Protein AF-A0A0T5NMS7-F1 (afdb_monomer)

InterPro domains:
  IPR002477 Peptidoglycan binding-like [PF01471] (128-181)
  IPR023346 Lysozyme-like domain superfamily [SSF53955] (1-113)
  IPR031304 Transglycosylase SLT domain 2 [PF13406] (1-64)
  IPR031304 Transglycosylase SLT domain 2 [PF13406] (72-106)
  IPR036365 PGBD-like superfamily [SSF47090] (115-182)
  IPR036366 PGBD superfamily [G3DSA:1.10.101.10] (122-182)
  IPR043426 Membrane-bound lytic murein transglycosylase B-like [PTHR30163] (1-170)

Secondary structure (DSSP, 8-state):
--B-TTS-BTTTTB-HHHHHHH----SSSS---SSSSS-HHHHHHHHHHHHHTT--TT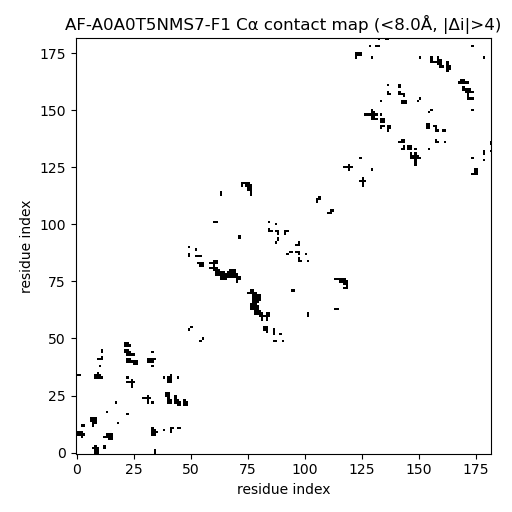--SEEE-TT-SB-SSTTS--EEE-HHHHHHHHHS--HHHHHHHHHHHHHHTTPPPPSSPPPP-TTS--HHHHHHHHHHHHTTT---S--SS---HHHHHHHHHHHHHTT--------HHHHHH-

Organism: NCBI:txid1641875

Structure (mmCIF, N/CA/C/O backbone):
data_AF-A0A0T5NMS7-F1
#
_entry.id   AF-A0A0T5NMS7-F1
#
loop_
_atom_site.group_PDB
_atom_site.id
_atom_site.type_symbol
_atom_site.label_atom_id
_atom_site.label_alt_id
_atom_site.label_comp_id
_atom_site.label_asym_id
_atom_site.label_entity_id
_atom_site.label_seq_id
_atom_site.pdbx_PDB_ins_code
_atom_site.Cartn_x
_atom_site.Cartn_y
_atom_site.Cartn_z
_atom_site.occupancy
_atom_site.B_iso_or_equiv
_atom_site.auth_seq_id
_atom_site.auth_comp_id
_atom_site.auth_asym_id
_atom_site.auth_atom_id
_atom_site.pdbx_PDB_model_num
ATOM 1 N N . MET A 1 1 ? -7.765 8.025 -21.307 1.00 80.31 1 MET A N 1
ATOM 2 C CA . MET A 1 1 ? -6.700 8.052 -20.282 1.00 80.31 1 MET A CA 1
ATOM 3 C C . MET A 1 1 ? -7.344 8.227 -18.922 1.00 80.31 1 MET A C 1
ATOM 5 O O . MET A 1 1 ? -8.146 9.138 -18.762 1.00 80.31 1 MET A O 1
ATOM 9 N N . THR A 1 2 ? -7.020 7.347 -17.981 1.00 95.00 2 THR A N 1
ATOM 10 C CA . THR A 1 2 ? -7.495 7.382 -16.589 1.00 95.00 2 THR A CA 1
ATOM 11 C C . THR A 1 2 ? -6.305 7.494 -15.637 1.00 95.00 2 THR A C 1
ATOM 13 O O . THR A 1 2 ? -5.165 7.170 -15.991 1.00 95.00 2 THR A O 1
ATOM 16 N N . GLY A 1 3 ? -6.556 7.983 -14.428 1.00 96.19 3 GLY A N 1
ATOM 17 C CA . GLY A 1 3 ? -5.535 8.143 -13.404 1.00 96.19 3 GLY A CA 1
ATOM 18 C C . GLY A 1 3 ? -6.134 8.524 -12.058 1.00 96.19 3 GLY A C 1
ATOM 19 O O . GLY A 1 3 ? -7.336 8.770 -11.948 1.00 96.19 3 GLY A O 1
ATOM 20 N N . SER A 1 4 ? -5.287 8.563 -11.035 1.00 96.81 4 SER A N 1
ATOM 21 C CA . SER A 1 4 ? -5.661 9.093 -9.730 1.00 96.81 4 SER A CA 1
ATOM 22 C C . SER A 1 4 ? -5.921 10.598 -9.803 1.00 96.81 4 SER A C 1
ATOM 24 O O . SER A 1 4 ? -5.500 11.284 -10.738 1.00 96.81 4 SER A O 1
ATOM 26 N N . TRP A 1 5 ? -6.564 11.134 -8.764 1.00 96.31 5 TRP A N 1
ATOM 27 C CA . TRP A 1 5 ? -6.833 12.569 -8.625 1.00 96.31 5 TRP A CA 1
ATOM 28 C C . TRP A 1 5 ? -5.564 13.440 -8.714 1.00 96.31 5 TRP A C 1
ATOM 30 O O . TRP A 1 5 ? -5.641 14.594 -9.121 1.00 96.31 5 TRP A O 1
ATOM 40 N N . ALA A 1 6 ? -4.401 12.883 -8.357 1.00 96.31 6 ALA A N 1
ATOM 41 C CA . ALA A 1 6 ? -3.108 13.563 -8.372 1.00 96.31 6 ALA A CA 1
ATOM 42 C C . ALA A 1 6 ? -2.350 13.406 -9.708 1.00 96.31 6 ALA A C 1
ATOM 44 O O . ALA A 1 6 ? -1.186 13.792 -9.807 1.00 96.31 6 ALA A O 1
ATOM 45 N N . GLY A 1 7 ? -2.980 12.820 -10.733 1.00 96.56 7 GLY A N 1
ATOM 46 C CA . GLY A 1 7 ? -2.395 12.675 -12.068 1.00 96.56 7 GLY A CA 1
ATOM 47 C C . GLY A 1 7 ? -1.451 11.481 -12.232 1.00 96.56 7 GLY A C 1
ATOM 48 O O . GLY A 1 7 ? -0.686 11.444 -13.193 1.00 96.56 7 GLY A O 1
ATOM 49 N N . ALA A 1 8 ? -1.489 10.504 -11.323 1.00 97.81 8 ALA A N 1
ATOM 50 C CA . ALA A 1 8 ? -0.796 9.229 -11.501 1.00 97.81 8 ALA A CA 1
ATOM 51 C C . ALA A 1 8 ? -1.611 8.321 -12.438 1.00 97.81 8 ALA A C 1
ATOM 53 O O . ALA A 1 8 ? -2.804 8.122 -12.226 1.00 97.81 8 ALA A O 1
ATOM 54 N N . MET A 1 9 ? -0.998 7.804 -13.500 1.00 98.50 9 MET A N 1
ATOM 55 C CA . MET A 1 9 ? -1.717 7.294 -14.672 1.00 98.50 9 MET A CA 1
ATOM 56 C C . MET A 1 9 ? -1.639 5.773 -14.817 1.00 98.50 9 MET A C 1
ATOM 58 O O . MET A 1 9 ? -0.584 5.186 -14.579 1.00 98.50 9 MET A O 1
ATOM 62 N N . GLY A 1 10 ? -2.731 5.160 -15.285 1.00 98.00 10 GLY A N 1
ATOM 63 C CA . GLY A 1 10 ? -2.763 3.755 -15.707 1.00 98.00 10 GLY A CA 1
ATOM 64 C C . GLY A 1 10 ? -2.376 2.751 -14.616 1.00 98.00 10 GLY A C 1
ATOM 65 O O . GLY A 1 10 ? -2.414 3.057 -13.422 1.00 98.00 10 GLY A O 1
ATOM 66 N N . HIS A 1 11 ? -1.976 1.551 -15.032 1.00 98.12 11 HIS A N 1
ATOM 67 C CA . HIS A 1 11 ? -1.561 0.460 -14.143 1.00 98.12 11 HIS A CA 1
ATOM 68 C C . HIS A 1 11 ? -0.317 0.799 -13.322 1.00 98.12 11 HIS A C 1
ATOM 70 O O . HIS A 1 11 ? -0.205 0.400 -12.166 1.00 98.12 11 HIS A O 1
ATOM 76 N N . THR A 1 12 ? 0.625 1.547 -13.903 1.00 98.25 12 THR A N 1
ATOM 77 C CA . THR A 1 12 ? 1.891 1.889 -13.236 1.00 98.25 12 THR A CA 1
ATOM 78 C C . THR A 1 12 ? 1.752 3.036 -12.244 1.00 98.25 12 THR A C 1
ATOM 80 O O . THR A 1 12 ? 2.631 3.225 -11.409 1.00 98.25 12 THR A O 1
ATOM 83 N N . GLN A 1 13 ? 0.680 3.829 -12.330 1.00 98.44 13 GLN A N 1
ATOM 84 C CA . GLN A 1 13 ? 0.540 5.067 -11.561 1.00 98.44 13 GLN A CA 1
ATOM 85 C C . GLN A 1 13 ? 1.738 6.016 -11.762 1.00 98.44 13 GLN A C 1
ATOM 87 O O . GLN A 1 13 ? 2.127 6.772 -10.871 1.00 98.44 13 GLN A O 1
ATOM 92 N N . PHE A 1 14 ? 2.335 6.017 -12.957 1.00 98.62 14 PHE A N 1
ATOM 93 C CA . PHE A 1 14 ? 3.342 7.012 -13.307 1.00 98.62 14 PHE A CA 1
ATOM 94 C C . PHE A 1 14 ? 2.717 8.396 -13.417 1.00 98.62 14 PHE A C 1
ATOM 96 O O . PHE A 1 14 ? 1.681 8.577 -14.053 1.00 98.62 14 PHE A O 1
ATOM 103 N N . ILE A 1 15 ? 3.399 9.397 -12.868 1.00 98.38 15 ILE A N 1
ATOM 104 C CA . ILE A 1 15 ? 3.143 10.789 -13.242 1.00 98.38 15 ILE A CA 1
ATOM 105 C C . ILE A 1 15 ? 3.645 11.045 -14.677 1.00 98.38 15 ILE A C 1
ATOM 107 O O . ILE A 1 15 ? 4.528 10.316 -15.151 1.00 98.38 15 ILE A O 1
ATOM 111 N N . PRO A 1 16 ? 3.162 12.089 -15.379 1.00 98.25 16 PRO A N 1
ATOM 112 C CA . PRO A 1 16 ? 3.509 12.329 -16.782 1.00 98.25 16 PRO A CA 1
ATOM 113 C C . PRO A 1 16 ? 5.014 12.380 -17.069 1.00 98.25 16 PRO A C 1
ATOM 115 O O . PRO A 1 16 ? 5.482 11.812 -18.052 1.00 98.25 16 PRO A O 1
ATOM 118 N N . THR A 1 17 ? 5.807 12.989 -16.186 1.00 98.12 17 THR A N 1
ATOM 119 C CA . THR A 1 17 ? 7.266 13.057 -16.356 1.00 98.12 17 THR A CA 1
ATOM 120 C C . THR A 1 17 ? 7.937 11.689 -16.224 1.00 98.12 17 THR A C 1
ATOM 122 O O . THR A 1 17 ? 8.852 11.386 -16.986 1.00 98.12 17 THR A O 1
ATOM 125 N N . SER A 1 18 ? 7.459 10.827 -15.320 1.00 98.19 18 SER A N 1
ATOM 126 C CA . SER A 1 18 ? 7.927 9.439 -15.226 1.00 98.19 18 SER A CA 1
ATOM 127 C C . SER A 1 18 ? 7.523 8.624 -16.453 1.00 98.19 18 SER A C 1
ATOM 129 O O . SER A 1 18 ? 8.344 7.876 -16.972 1.00 98.19 18 SER A O 1
ATOM 131 N N . TYR A 1 19 ? 6.310 8.811 -16.977 1.00 98.50 19 TYR A N 1
ATOM 132 C CA . TYR A 1 19 ? 5.894 8.175 -18.229 1.00 98.50 19 TYR A CA 1
ATOM 133 C C . TYR A 1 19 ? 6.836 8.537 -19.384 1.00 98.50 19 TYR A C 1
ATOM 135 O O . TYR A 1 19 ? 7.374 7.653 -20.047 1.00 98.50 19 TYR A O 1
ATOM 143 N N . LEU A 1 20 ? 7.116 9.829 -19.579 1.00 98.25 20 LEU A N 1
ATOM 144 C CA . LEU A 1 20 ? 8.002 10.285 -20.653 1.00 98.25 20 LEU A CA 1
ATOM 145 C C . LEU A 1 20 ? 9.404 9.666 -20.560 1.00 98.25 20 LEU A C 1
ATOM 147 O O . LEU A 1 20 ? 9.973 9.302 -21.589 1.00 98.25 20 LEU A O 1
ATOM 151 N N . GLN A 1 21 ? 9.930 9.516 -19.342 1.00 98.06 21 GLN A N 1
ATOM 152 C CA . GLN A 1 21 ? 11.276 8.995 -19.094 1.00 98.06 21 GLN A CA 1
ATOM 153 C C . GLN A 1 21 ? 11.371 7.466 -19.114 1.00 98.06 21 GLN A C 1
ATOM 155 O O . GLN A 1 21 ? 12.413 6.933 -19.501 1.00 98.06 21 GLN A O 1
ATOM 160 N N . PHE A 1 22 ? 10.335 6.754 -18.665 1.00 98.50 22 PHE A N 1
ATOM 161 C CA . PHE A 1 22 ? 10.437 5.331 -18.325 1.00 98.50 22 PHE A CA 1
ATOM 162 C C . PHE A 1 22 ? 9.453 4.424 -19.056 1.00 98.50 22 PHE A C 1
ATOM 164 O O . PHE A 1 22 ? 9.685 3.218 -19.051 1.00 98.50 22 PHE A O 1
ATOM 171 N N . ALA A 1 23 ? 8.390 4.953 -19.671 1.00 98.50 23 ALA A N 1
ATOM 172 C CA . ALA A 1 23 ? 7.430 4.109 -20.371 1.00 98.50 23 ALA A CA 1
ATOM 173 C C . ALA A 1 23 ? 8.088 3.399 -21.565 1.00 98.50 23 ALA A C 1
ATOM 175 O O . ALA A 1 23 ? 8.896 4.000 -22.287 1.00 98.50 23 ALA A O 1
ATOM 176 N N . VAL A 1 24 ? 7.729 2.133 -21.756 1.00 98.69 24 VAL A N 1
ATOM 177 C CA . VAL A 1 24 ? 8.266 1.213 -22.764 1.00 98.69 24 VAL A CA 1
ATOM 178 C C . VAL A 1 24 ? 7.126 0.738 -23.657 1.00 98.69 24 VAL A C 1
ATOM 180 O O . VAL A 1 24 ? 6.066 0.397 -23.145 1.00 98.69 24 VAL A O 1
ATOM 183 N N . ASP A 1 25 ? 7.377 0.728 -24.965 1.00 98.44 25 ASP A N 1
ATOM 184 C CA . ASP A 1 25 ? 6.573 0.007 -25.955 1.00 98.44 25 ASP A CA 1
ATOM 185 C C . ASP A 1 25 ? 7.184 -1.388 -26.030 1.00 98.44 25 ASP A C 1
ATOM 187 O O . ASP A 1 25 ? 8.287 -1.566 -26.558 1.00 98.44 25 ASP A O 1
ATOM 191 N N . TYR A 1 26 ? 6.558 -2.339 -25.349 1.00 98.38 26 TYR A N 1
ATOM 192 C CA . TYR A 1 26 ? 7.047 -3.707 -25.276 1.00 98.38 26 TYR A CA 1
ATOM 193 C C . TYR A 1 26 ? 6.483 -4.561 -26.407 1.00 98.38 26 TYR A C 1
ATOM 195 O O . TYR A 1 26 ? 7.159 -5.478 -26.875 1.00 98.38 26 TYR A O 1
ATOM 203 N N . THR A 1 27 ? 5.259 -4.263 -26.841 1.00 97.00 27 THR A N 1
ATOM 204 C CA . THR A 1 27 ? 4.564 -5.026 -27.886 1.00 97.00 27 THR A CA 1
ATOM 205 C C . THR A 1 27 ? 5.046 -4.682 -29.299 1.00 97.00 27 THR A C 1
ATOM 207 O O . THR A 1 27 ? 4.917 -5.506 -30.205 1.00 97.00 27 THR A O 1
ATOM 210 N N . GLY A 1 28 ? 5.664 -3.514 -29.485 1.00 97.50 28 GLY A N 1
ATOM 211 C CA . GLY A 1 28 ? 6.175 -3.020 -30.761 1.00 97.50 28 GLY A CA 1
ATOM 212 C C . GLY A 1 28 ? 5.097 -2.413 -31.661 1.00 97.50 28 GLY A C 1
ATOM 213 O O . GLY A 1 28 ? 5.315 -2.301 -32.869 1.00 97.50 28 GLY A O 1
ATOM 214 N N . ASP A 1 29 ? 3.938 -2.047 -31.109 1.00 97.38 29 ASP A N 1
ATOM 215 C CA . ASP A 1 29 ? 2.806 -1.491 -31.860 1.00 97.38 29 ASP A CA 1
ATOM 216 C C . ASP A 1 29 ? 2.898 0.038 -32.065 1.00 97.38 29 ASP A C 1
ATOM 218 O O . ASP A 1 29 ? 2.036 0.648 -32.706 1.00 97.38 29 ASP A O 1
ATOM 222 N N . GLY A 1 30 ? 3.962 0.665 -31.551 1.00 98.00 30 GLY A N 1
ATOM 223 C CA . GLY A 1 30 ? 4.204 2.101 -31.606 1.00 98.00 30 GLY A CA 1
ATOM 224 C C . GLY A 1 30 ? 3.590 2.878 -30.439 1.00 98.00 30 GLY A C 1
ATOM 225 O O . GLY A 1 30 ? 3.651 4.115 -30.436 1.00 98.00 30 GLY A O 1
ATOM 226 N N . ARG A 1 31 ? 2.992 2.203 -29.450 1.00 97.50 31 ARG A N 1
ATOM 227 C CA . ARG A 1 31 ? 2.383 2.815 -28.264 1.00 97.50 31 ARG A CA 1
ATOM 228 C C . ARG A 1 31 ? 3.090 2.346 -27.001 1.00 97.50 31 ARG A C 1
ATOM 230 O O . ARG A 1 31 ? 3.701 1.300 -26.946 1.00 97.50 31 ARG A O 1
ATOM 237 N N . ARG A 1 32 ? 3.048 3.189 -25.970 1.00 98.31 32 ARG A N 1
ATOM 238 C CA . ARG A 1 32 ? 3.543 2.856 -24.626 1.00 98.31 32 ARG A CA 1
ATOM 239 C C . ARG A 1 32 ? 2.343 2.789 -23.695 1.00 98.31 32 ARG A C 1
ATOM 241 O O . ARG A 1 32 ? 2.184 3.639 -22.820 1.00 98.31 32 ARG A O 1
ATOM 248 N N . ASP A 1 33 ? 1.414 1.891 -23.990 1.00 98.25 33 ASP A N 1
ATOM 249 C CA . ASP A 1 33 ? 0.083 1.891 -23.394 1.00 98.25 33 ASP A CA 1
ATOM 250 C C . ASP A 1 33 ? 0.093 1.280 -21.987 1.00 98.25 33 ASP A C 1
ATOM 252 O O . ASP A 1 33 ? -0.107 0.089 -21.772 1.00 98.25 33 ASP A O 1
ATOM 256 N N . ILE A 1 34 ? 0.283 2.136 -20.983 1.00 98.31 34 ILE A N 1
ATOM 257 C CA . ILE A 1 34 ? 0.231 1.734 -19.572 1.00 98.31 34 ILE A CA 1
ATOM 258 C C . ILE A 1 34 ? -1.200 1.644 -19.005 1.00 98.31 34 ILE A C 1
ATOM 260 O O . ILE A 1 34 ? -1.349 1.540 -17.785 1.00 98.31 34 ILE A O 1
ATOM 264 N N . TRP A 1 35 ? -2.248 1.728 -19.832 1.00 98.50 35 TRP A N 1
ATOM 265 C CA . TRP A 1 35 ? -3.655 1.700 -19.405 1.00 98.50 35 TRP A CA 1
ATOM 266 C C . TRP A 1 35 ? -4.402 0.435 -19.819 1.00 98.50 35 TRP A C 1
ATOM 268 O O . TRP A 1 35 ? -5.371 0.086 -19.149 1.00 98.50 35 TRP A O 1
ATOM 278 N N . SER A 1 36 ? -4.008 -0.191 -20.926 1.00 96.38 36 SER A N 1
ATOM 279 C CA . SER A 1 36 ? -4.788 -1.258 -21.557 1.00 96.38 36 SER A CA 1
ATOM 280 C C . SER A 1 36 ? -4.958 -2.505 -20.679 1.00 96.38 36 SER A C 1
ATOM 282 O O . SER A 1 36 ? -4.212 -2.719 -19.723 1.00 96.38 36 SER A O 1
ATOM 284 N N . GLU A 1 37 ? -5.937 -3.349 -21.016 1.00 95.75 37 GLU A N 1
ATOM 285 C CA . GLU A 1 37 ? -6.118 -4.657 -20.368 1.00 95.75 37 GLU A CA 1
ATOM 286 C C . GLU A 1 37 ? -4.923 -5.592 -20.594 1.00 95.75 37 GLU A C 1
ATOM 288 O O . GLU A 1 37 ? -4.639 -6.420 -19.733 1.00 95.75 37 GLU A O 1
ATOM 293 N N . ASP A 1 38 ? -4.203 -5.452 -21.715 1.00 96.75 38 ASP A N 1
ATOM 294 C CA . ASP A 1 38 ? -2.901 -6.093 -21.889 1.00 96.75 38 ASP A CA 1
ATOM 295 C C . ASP A 1 38 ? -1.853 -5.318 -21.066 1.00 96.75 38 ASP A C 1
ATOM 297 O O . ASP A 1 38 ? -1.516 -4.174 -21.394 1.00 96.75 38 ASP A O 1
ATOM 301 N N . PRO A 1 39 ? -1.311 -5.907 -19.984 1.00 97.62 39 PRO A N 1
ATOM 302 C CA . PRO A 1 39 ? -0.428 -5.197 -19.075 1.00 97.62 39 PRO A CA 1
ATOM 303 C C . PRO A 1 39 ? 1.031 -5.199 -19.550 1.00 97.62 39 PRO A C 1
ATOM 305 O O . PRO A 1 39 ? 1.904 -4.771 -18.794 1.00 97.62 39 PRO A O 1
ATOM 308 N N . SER A 1 40 ? 1.333 -5.709 -20.748 1.00 98.44 40 SER A N 1
ATOM 309 C CA . SER A 1 40 ? 2.704 -5.918 -21.229 1.00 98.44 40 SER A CA 1
ATOM 310 C C . SER A 1 40 ? 3.556 -4.646 -21.166 1.00 98.44 40 SER A C 1
ATOM 312 O O . SER A 1 40 ? 4.623 -4.642 -20.541 1.00 98.44 40 SER A O 1
ATOM 314 N N . ASP A 1 41 ? 3.050 -3.536 -21.701 1.00 98.69 41 ASP A N 1
ATOM 315 C CA . ASP A 1 41 ? 3.728 -2.237 -21.651 1.00 98.69 41 ASP A CA 1
ATOM 316 C C . ASP A 1 41 ? 3.843 -1.705 -20.221 1.00 98.69 41 ASP A C 1
ATOM 318 O O . ASP A 1 41 ? 4.882 -1.164 -19.836 1.00 98.69 41 ASP A O 1
ATOM 322 N N . ALA A 1 42 ? 2.814 -1.887 -19.389 1.00 98.62 42 ALA A N 1
ATOM 323 C CA . ALA A 1 42 ? 2.836 -1.465 -17.990 1.00 98.62 42 ALA A CA 1
ATOM 324 C C . ALA A 1 42 ? 3.902 -2.219 -17.176 1.00 98.62 42 ALA A C 1
ATOM 326 O O . ALA A 1 42 ? 4.686 -1.600 -16.447 1.00 98.62 42 ALA A O 1
ATOM 327 N N . LEU A 1 43 ? 3.979 -3.542 -17.330 1.00 98.62 43 LEU A N 1
ATOM 328 C CA . LEU A 1 43 ? 4.970 -4.393 -16.671 1.00 98.62 43 LEU A CA 1
ATOM 329 C C . LEU A 1 43 ? 6.386 -4.057 -17.144 1.00 98.62 43 LEU A C 1
ATOM 331 O O . LEU A 1 43 ? 7.286 -3.878 -16.316 1.00 98.62 43 LEU A O 1
ATOM 335 N N . ALA A 1 44 ? 6.583 -3.905 -18.456 1.00 98.75 44 ALA A N 1
ATOM 336 C CA . ALA A 1 44 ? 7.865 -3.511 -19.028 1.00 98.75 44 ALA A CA 1
ATOM 337 C C . ALA A 1 44 ? 8.299 -2.116 -18.551 1.00 98.75 44 ALA A C 1
ATOM 339 O O . ALA A 1 44 ? 9.453 -1.921 -18.166 1.00 98.75 44 ALA A O 1
ATOM 340 N N . SER A 1 45 ? 7.366 -1.166 -18.489 1.00 98.81 45 SER A N 1
ATOM 341 C CA . SER A 1 45 ? 7.596 0.195 -17.994 1.00 98.81 45 SER A CA 1
ATOM 342 C C . SER A 1 45 ? 7.974 0.214 -16.510 1.00 98.81 45 SER A C 1
ATOM 344 O O . SER A 1 45 ? 8.928 0.890 -16.117 1.00 98.81 45 SER A O 1
ATOM 346 N N . ALA A 1 46 ? 7.281 -0.562 -15.671 1.00 98.69 46 ALA A N 1
ATOM 347 C CA . ALA A 1 46 ? 7.620 -0.700 -14.256 1.00 98.69 46 ALA A CA 1
ATOM 348 C C . ALA A 1 46 ? 9.011 -1.332 -14.069 1.00 98.69 46 ALA A C 1
ATOM 350 O O . ALA A 1 46 ? 9.819 -0.837 -13.278 1.00 98.69 46 ALA A O 1
ATOM 351 N N . ALA A 1 47 ? 9.335 -2.376 -14.839 1.00 98.56 47 ALA A N 1
ATOM 352 C CA . ALA A 1 47 ? 10.651 -3.007 -14.813 1.00 98.56 47 ALA A CA 1
ATOM 353 C C . ALA A 1 47 ? 11.764 -2.051 -15.276 1.00 98.56 47 ALA A C 1
ATOM 355 O O . ALA A 1 47 ? 12.812 -1.975 -14.629 1.00 98.56 47 ALA A O 1
ATOM 356 N N . ALA A 1 48 ? 11.533 -1.284 -16.345 1.00 98.69 48 ALA A N 1
ATOM 357 C CA . ALA A 1 48 ? 12.471 -0.283 -16.845 1.00 98.69 48 ALA A CA 1
ATOM 358 C C . ALA A 1 48 ? 12.713 0.830 -15.819 1.00 98.69 48 ALA A C 1
ATOM 360 O O . ALA A 1 48 ? 13.861 1.226 -15.609 1.00 98.69 48 ALA A O 1
ATOM 361 N N . TYR A 1 49 ? 11.665 1.288 -15.128 1.00 98.75 49 TYR A N 1
ATOM 362 C CA . TYR A 1 49 ? 11.798 2.241 -14.029 1.00 98.75 49 TYR A CA 1
ATOM 363 C C . TYR A 1 49 ? 12.704 1.694 -12.925 1.00 98.75 49 TYR A C 1
ATOM 365 O O . TYR A 1 49 ? 13.669 2.359 -12.545 1.00 98.75 49 TYR A O 1
ATOM 373 N N . LEU A 1 50 ? 12.448 0.477 -12.433 1.00 98.69 50 LEU A N 1
ATOM 374 C CA . LEU A 1 50 ? 13.266 -0.133 -11.381 1.00 98.69 50 LEU A CA 1
ATOM 375 C C . LEU A 1 50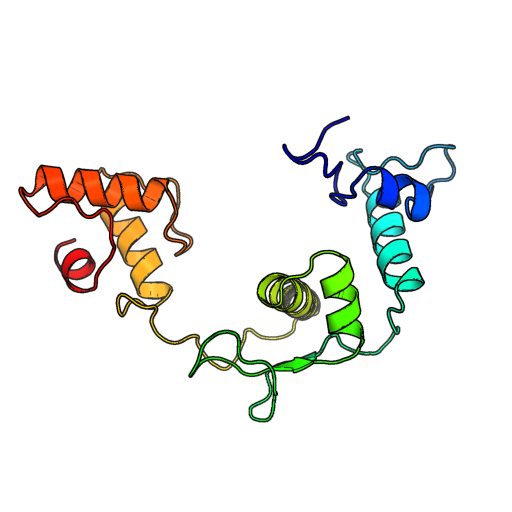 ? 14.719 -0.316 -11.841 1.00 98.69 50 LEU A C 1
ATOM 377 O O . LEU A 1 50 ? 15.649 0.079 -11.135 1.00 98.69 50 LEU A O 1
ATOM 381 N N . GLN A 1 51 ? 14.927 -0.860 -13.043 1.00 98.50 51 GLN A N 1
ATOM 382 C CA . GLN A 1 51 ? 16.255 -1.094 -13.610 1.00 98.50 51 GLN A CA 1
ATOM 383 C C . GLN A 1 51 ? 17.055 0.207 -13.738 1.00 98.50 51 GLN A C 1
ATOM 385 O O . GLN A 1 51 ? 18.179 0.286 -13.242 1.00 98.50 51 GLN A O 1
ATOM 390 N N . ARG A 1 52 ? 16.474 1.246 -14.352 1.00 98.19 52 ARG A N 1
ATOM 391 C CA . ARG A 1 52 ? 17.145 2.540 -14.565 1.00 98.19 52 ARG A CA 1
ATOM 392 C C . ARG A 1 52 ? 17.387 3.301 -13.262 1.00 98.19 52 ARG A C 1
ATOM 394 O O . ARG A 1 52 ? 18.311 4.104 -13.194 1.00 98.19 52 ARG A O 1
ATOM 401 N N . ASN A 1 53 ? 16.618 3.013 -12.212 1.00 98.44 53 ASN A N 1
ATOM 402 C CA . ASN A 1 53 ? 16.832 3.559 -10.871 1.00 98.44 53 ASN A CA 1
ATOM 403 C C . ASN A 1 53 ? 17.756 2.693 -9.991 1.00 98.44 53 ASN A C 1
ATOM 405 O O . ASN A 1 53 ? 17.909 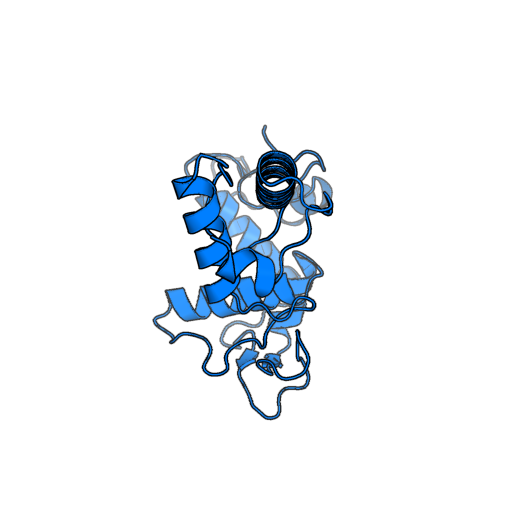2.971 -8.801 1.00 98.44 53 ASN A O 1
ATOM 409 N N . GLY A 1 54 ? 18.426 1.689 -10.570 1.00 98.25 54 GLY A N 1
ATOM 410 C CA . GLY A 1 54 ? 19.519 0.966 -9.923 1.00 98.25 54 GLY A CA 1
ATOM 411 C C . GLY A 1 54 ? 19.131 -0.356 -9.269 1.00 98.25 54 GLY A C 1
ATOM 412 O O . GLY A 1 54 ? 19.871 -0.824 -8.402 1.00 98.25 54 GLY A O 1
ATOM 413 N N . TRP A 1 55 ? 18.007 -0.962 -9.663 1.00 98.62 55 TRP A N 1
ATOM 414 C CA . TRP A 1 55 ? 17.655 -2.312 -9.224 1.00 98.62 55 TRP A CA 1
ATOM 415 C C . TRP A 1 55 ? 18.767 -3.314 -9.555 1.00 98.62 55 TRP A C 1
ATOM 417 O O . TRP A 1 55 ? 19.183 -3.447 -10.707 1.00 98.62 55 TRP A O 1
ATOM 427 N N . GLN A 1 56 ? 19.214 -4.064 -8.551 1.00 98.56 56 GLN A N 1
ATOM 428 C CA . GLN A 1 56 ? 20.195 -5.130 -8.708 1.00 98.56 56 GLN A CA 1
ATOM 429 C C . GLN A 1 56 ? 19.487 -6.482 -8.797 1.00 98.56 56 GLN A C 1
ATOM 431 O O . GLN A 1 56 ? 18.899 -6.960 -7.827 1.00 98.56 56 GLN A O 1
ATOM 436 N N . ARG A 1 57 ? 19.550 -7.125 -9.967 1.00 97.62 57 ARG A N 1
ATOM 437 C CA . ARG A 1 57 ? 18.993 -8.473 -10.159 1.00 97.62 57 ARG A CA 1
ATOM 438 C C . ARG A 1 57 ? 19.668 -9.473 -9.210 1.00 97.62 57 ARG A C 1
ATOM 440 O O . ARG A 1 57 ? 20.866 -9.384 -8.967 1.00 97.62 57 ARG A O 1
ATOM 447 N N . GLY A 1 58 ? 18.884 -10.401 -8.665 1.00 96.12 58 GLY A N 1
ATOM 448 C CA . GLY A 1 58 ? 19.345 -11.413 -7.706 1.00 96.12 58 GLY A CA 1
ATOM 449 C C . GLY A 1 58 ? 19.501 -10.924 -6.260 1.00 96.12 58 GLY A C 1
ATOM 450 O O . GLY A 1 58 ? 19.506 -11.746 -5.350 1.00 96.12 58 GLY A O 1
ATOM 451 N N . LEU A 1 59 ? 19.563 -9.611 -6.015 1.00 98.00 59 LEU A N 1
ATOM 452 C CA . LEU A 1 59 ? 19.573 -9.061 -4.660 1.00 98.00 59 LEU A CA 1
ATOM 453 C C . LEU A 1 59 ? 18.130 -8.916 -4.148 1.00 98.00 59 LEU A C 1
ATOM 455 O O . LEU A 1 59 ? 17.293 -8.281 -4.789 1.00 98.00 59 LEU A O 1
ATOM 459 N N . GLY A 1 60 ? 17.815 -9.488 -2.986 1.00 96.94 60 GLY A N 1
ATOM 460 C CA . GLY A 1 60 ? 16.515 -9.273 -2.340 1.00 96.94 60 GLY A CA 1
ATOM 461 C C . GLY A 1 60 ? 16.329 -7.812 -1.923 1.00 96.94 60 GLY A C 1
ATOM 462 O O . GLY A 1 60 ? 17.306 -7.093 -1.734 1.00 96.94 60 GLY A O 1
ATOM 463 N N . TRP A 1 61 ? 15.090 -7.352 -1.748 1.00 98.31 61 TRP A N 1
ATOM 464 C CA . TRP A 1 61 ? 14.818 -6.019 -1.187 1.00 98.31 61 TRP A CA 1
ATOM 465 C C . TRP A 1 61 ? 15.298 -5.906 0.271 1.00 98.31 61 TRP A C 1
ATOM 467 O O . TRP A 1 61 ? 15.708 -4.838 0.716 1.00 98.31 61 TRP A O 1
ATOM 477 N N . GLY A 1 62 ? 15.266 -7.017 1.003 1.00 97.56 62 GLY A N 1
ATOM 478 C CA . GLY A 1 62 ? 15.532 -7.107 2.429 1.00 97.56 62 GLY A CA 1
ATOM 479 C C . GLY A 1 62 ? 14.857 -8.341 3.014 1.00 97.56 62 GLY A C 1
ATOM 480 O O . GLY A 1 62 ? 14.334 -9.178 2.279 1.00 97.56 62 GLY A O 1
ATOM 481 N N . SER A 1 63 ? 14.873 -8.452 4.335 1.00 97.06 63 SER A N 1
ATOM 482 C CA . SER A 1 63 ? 14.149 -9.491 5.064 1.00 97.06 63 SER A CA 1
ATOM 483 C C . SER A 1 63 ? 13.840 -9.036 6.485 1.00 97.06 63 SER A C 1
ATOM 485 O O . SER A 1 63 ? 14.526 -8.177 7.046 1.00 97.06 63 SER A O 1
ATOM 487 N N . GLU A 1 64 ? 12.845 -9.657 7.113 1.00 97.69 64 GLU A N 1
ATOM 488 C CA . GLU A 1 64 ? 12.668 -9.523 8.556 1.00 97.69 64 GLU A CA 1
ATOM 489 C C . GLU A 1 64 ? 13.905 -10.078 9.282 1.00 97.69 64 GLU A C 1
ATOM 491 O O . GLU A 1 64 ? 14.352 -11.194 9.009 1.00 97.69 64 GLU A O 1
ATOM 496 N N . SER A 1 65 ? 14.463 -9.309 10.209 1.00 96.81 65 SER A N 1
ATOM 497 C CA . SER A 1 65 ? 15.658 -9.661 10.971 1.00 96.81 65 SER A CA 1
ATOM 498 C C . SER A 1 65 ? 15.620 -8.972 12.325 1.00 96.81 65 SER A C 1
ATOM 500 O O . SER A 1 65 ? 15.430 -7.759 12.387 1.00 96.81 65 SER A O 1
ATOM 502 N N . SER A 1 66 ? 15.876 -9.711 13.407 1.00 94.50 66 SER A N 1
ATOM 503 C CA . SER A 1 66 ? 15.958 -9.154 14.765 1.00 94.50 66 SER A CA 1
ATOM 504 C C . SER A 1 66 ? 17.025 -8.063 14.901 1.00 94.50 66 SER A C 1
ATOM 506 O O . SER A 1 66 ? 16.897 -7.195 15.762 1.00 94.50 66 SER A O 1
ATOM 508 N N . ASN A 1 67 ? 18.038 -8.074 14.028 1.00 95.31 67 ASN A N 1
ATOM 509 C CA . ASN A 1 67 ? 19.123 -7.091 13.976 1.00 95.31 67 ASN A CA 1
ATOM 510 C C . ASN A 1 67 ? 18.878 -5.986 12.931 1.00 95.31 67 ASN A C 1
ATOM 512 O O . ASN A 1 67 ? 19.761 -5.173 12.672 1.00 95.31 67 ASN A O 1
ATOM 516 N N . GLY A 1 68 ? 17.699 -5.960 12.304 1.00 97.12 68 GLY A N 1
ATOM 517 C CA . GLY A 1 68 ? 17.328 -4.963 11.305 1.00 97.12 68 GLY A CA 1
ATOM 518 C C . GLY A 1 68 ? 17.253 -3.547 11.877 1.00 97.12 68 GLY A C 1
ATOM 519 O O . GLY A 1 68 ? 16.736 -3.331 12.974 1.00 97.12 68 GLY A O 1
ATOM 520 N N . SER A 1 69 ? 17.749 -2.560 11.136 1.00 96.62 69 SER A N 1
ATOM 521 C CA . SER A 1 69 ? 17.711 -1.153 11.555 1.00 96.62 69 SER A CA 1
ATOM 522 C C . SER A 1 69 ? 16.342 -0.505 11.349 1.00 96.62 69 SER A C 1
ATOM 524 O O . SER A 1 69 ? 15.991 0.410 12.088 1.00 96.62 69 SER A O 1
ATOM 526 N N . LEU A 1 70 ? 15.549 -0.984 10.386 1.00 97.88 70 LEU A N 1
ATOM 527 C CA . LEU A 1 70 ? 14.219 -0.451 10.112 1.00 97.88 70 LEU A CA 1
ATOM 528 C C . LEU A 1 70 ? 13.177 -1.124 11.011 1.00 97.88 70 LEU A C 1
ATOM 530 O O . LEU A 1 70 ? 13.003 -2.340 10.948 1.00 97.88 70 LEU A O 1
ATOM 534 N N . GLN A 1 71 ? 12.458 -0.334 11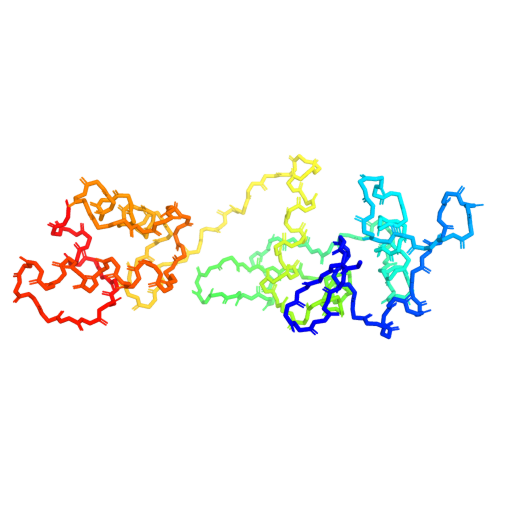.807 1.00 97.12 71 GLN A N 1
ATOM 535 C CA . GLN A 1 71 ? 11.352 -0.792 12.649 1.00 97.12 71 GLN A CA 1
ATOM 536 C C . GLN A 1 71 ? 10.154 0.157 12.473 1.00 97.12 71 GLN A C 1
ATOM 538 O O . GLN A 1 71 ? 10.148 1.232 13.069 1.00 97.12 71 GLN A O 1
ATOM 543 N N . PRO A 1 72 ? 9.140 -0.205 11.660 1.00 93.62 72 PRO A N 1
ATOM 544 C CA . PRO A 1 72 ? 8.024 0.698 11.351 1.00 93.62 72 PRO A CA 1
ATOM 545 C C . PRO A 1 72 ? 7.168 1.074 12.564 1.00 93.62 72 PRO A C 1
ATOM 547 O O . PRO A 1 72 ? 6.543 2.128 12.577 1.00 93.62 72 PRO A O 1
ATOM 550 N N . GLN A 1 73 ? 7.126 0.202 13.574 1.00 92.75 73 GLN A N 1
ATOM 551 C CA . GLN A 1 73 ? 6.429 0.431 14.835 1.00 92.75 73 GLN A CA 1
ATOM 552 C C . GLN A 1 73 ? 7.302 -0.094 15.982 1.00 92.75 73 GLN A C 1
ATOM 554 O O . GLN A 1 73 ? 7.707 -1.261 15.920 1.00 92.75 73 GLN A O 1
ATOM 559 N N . PRO A 1 74 ? 7.589 0.709 17.024 1.00 93.56 74 PRO A N 1
ATOM 560 C CA . PRO A 1 74 ? 8.330 0.251 18.197 1.00 93.56 74 PRO A CA 1
ATOM 561 C C . PRO A 1 74 ? 7.732 -1.033 18.781 1.00 93.56 74 PRO A C 1
ATOM 563 O O . PRO A 1 74 ? 6.519 -1.138 18.937 1.00 93.56 74 PRO A O 1
ATOM 566 N N . GLY A 1 75 ? 8.581 -2.021 19.067 1.00 93.12 75 GLY A N 1
ATOM 567 C CA . GLY A 1 75 ? 8.159 -3.349 19.538 1.00 93.12 75 GLY A CA 1
ATOM 568 C C . GLY A 1 75 ? 7.615 -4.287 18.449 1.00 93.12 75 GLY A C 1
ATOM 569 O O . GLY A 1 75 ? 7.313 -5.438 18.742 1.00 93.12 75 GLY A O 1
ATOM 570 N N . GLY A 1 76 ? 7.502 -3.821 17.202 1.00 95.12 76 GLY A N 1
ATOM 571 C CA . GLY A 1 76 ? 7.098 -4.620 16.045 1.00 95.12 76 GLY A CA 1
ATOM 572 C C . GLY A 1 76 ? 8.266 -5.240 15.270 1.00 95.12 76 GLY A C 1
ATOM 573 O O . GLY A 1 76 ? 9.419 -5.168 15.716 1.00 95.12 76 GLY A O 1
ATOM 574 N N . PRO A 1 77 ? 7.983 -5.833 14.091 1.00 97.06 77 PRO A N 1
ATOM 575 C CA . PRO A 1 77 ? 8.993 -6.472 13.256 1.00 97.06 77 PRO A CA 1
ATOM 576 C C . PRO A 1 77 ? 10.098 -5.494 12.855 1.00 97.06 77 PRO A C 1
ATOM 578 O O . PRO A 1 77 ? 9.858 -4.315 12.575 1.00 97.06 77 PRO A O 1
ATOM 581 N N . ARG A 1 78 ? 11.319 -6.023 12.799 1.00 98.25 78 ARG A N 1
ATOM 582 C CA . ARG A 1 78 ? 12.518 -5.312 12.355 1.00 98.25 78 ARG A CA 1
ATOM 583 C C . ARG A 1 78 ? 12.964 -5.865 11.010 1.00 98.25 78 ARG A C 1
ATOM 585 O O . ARG A 1 78 ? 12.852 -7.065 10.765 1.00 98.25 78 ARG A O 1
ATOM 592 N N . PHE A 1 79 ? 13.488 -5.004 10.147 1.00 98.50 79 PHE A N 1
ATOM 593 C CA . PHE A 1 79 ? 13.880 -5.362 8.788 1.00 98.50 79 PHE A CA 1
ATOM 594 C C . PHE A 1 79 ? 15.322 -4.952 8.512 1.00 98.50 79 PHE A C 1
ATOM 596 O O . PHE A 1 79 ? 15.733 -3.824 8.791 1.00 98.50 79 PHE A O 1
ATOM 603 N N . ALA A 1 80 ? 16.091 -5.884 7.956 1.00 98.25 80 ALA A N 1
ATOM 604 C CA . ALA A 1 80 ? 17.356 -5.579 7.307 1.00 98.25 80 ALA A CA 1
ATOM 605 C C . ALA A 1 80 ? 17.054 -5.303 5.831 1.00 98.25 80 ALA A C 1
ATOM 607 O O . ALA A 1 80 ? 16.535 -6.174 5.132 1.00 98.25 80 ALA A O 1
ATOM 608 N N . THR A 1 81 ? 17.328 -4.085 5.370 1.00 98.31 81 THR A N 1
ATOM 609 C CA . THR A 1 81 ? 17.032 -3.648 4.002 1.00 98.31 81 THR A CA 1
ATOM 610 C C . THR A 1 81 ? 18.296 -3.597 3.155 1.00 98.31 81 THR A C 1
ATOM 612 O O . THR A 1 81 ? 19.409 -3.447 3.659 1.00 98.31 81 THR A O 1
ATOM 615 N N . THR A 1 82 ? 18.130 -3.739 1.844 1.00 98.50 82 THR A N 1
ATOM 616 C CA . THR A 1 82 ? 19.223 -3.641 0.875 1.00 98.50 82 THR A CA 1
ATOM 617 C C . THR A 1 82 ? 19.050 -2.397 0.008 1.00 98.50 82 THR A C 1
ATOM 619 O O . THR A 1 82 ? 18.083 -1.642 0.127 1.00 98.50 82 THR A O 1
ATOM 622 N N . ARG A 1 83 ? 19.955 -2.206 -0.955 1.00 98.25 83 ARG A N 1
ATOM 623 C CA . ARG A 1 83 ? 19.796 -1.184 -1.992 1.00 98.25 83 ARG A CA 1
ATOM 624 C C . ARG A 1 83 ? 18.468 -1.300 -2.747 1.00 98.25 83 ARG A C 1
ATOM 626 O O . ARG A 1 83 ? 17.886 -0.271 -3.079 1.00 98.25 83 ARG A O 1
ATOM 633 N N . ASN A 1 84 ? 17.967 -2.511 -2.992 1.00 98.75 84 ASN A N 1
ATOM 634 C CA . ASN A 1 84 ? 16.722 -2.699 -3.739 1.00 98.75 84 ASN A CA 1
ATOM 635 C C . ASN A 1 84 ? 15.499 -2.159 -2.986 1.00 98.75 84 ASN A C 1
ATOM 637 O O . ASN A 1 84 ? 14.570 -1.675 -3.628 1.00 98.75 84 ASN A O 1
ATOM 641 N N . PHE A 1 85 ? 15.525 -2.120 -1.649 1.00 98.69 85 PHE A N 1
ATOM 642 C CA . PHE A 1 85 ? 14.513 -1.404 -0.865 1.00 98.69 85 PHE A CA 1
ATOM 643 C C . PHE A 1 85 ? 14.461 0.085 -1.220 1.00 98.69 85 PHE A C 1
ATOM 645 O O . PHE A 1 85 ? 13.392 0.640 -1.467 1.00 98.69 85 PHE A O 1
ATOM 652 N N . ASN A 1 86 ? 15.628 0.724 -1.327 1.00 98.44 86 ASN A N 1
ATOM 653 C CA . ASN A 1 86 ? 15.717 2.138 -1.684 1.00 98.44 86 ASN A CA 1
ATOM 654 C C . ASN A 1 86 ? 15.249 2.400 -3.120 1.00 98.44 86 ASN A C 1
ATOM 656 O O . ASN A 1 86 ? 14.687 3.456 -3.389 1.00 98.44 86 ASN A O 1
ATOM 660 N N . VAL A 1 87 ? 15.427 1.442 -4.036 1.00 98.69 87 VAL A N 1
ATOM 661 C CA . VAL A 1 87 ? 14.884 1.542 -5.401 1.00 98.69 87 VAL A CA 1
ATOM 662 C C . VAL A 1 87 ? 13.354 1.512 -5.384 1.00 98.69 87 VAL A C 1
ATOM 664 O O . VAL A 1 87 ? 12.732 2.330 -6.056 1.00 98.69 87 VAL A O 1
ATOM 667 N N . ILE A 1 88 ? 12.735 0.650 -4.567 1.00 98.69 88 ILE A N 1
ATOM 668 C CA . ILE A 1 88 ? 11.271 0.640 -4.387 1.00 98.69 88 ILE A CA 1
ATOM 669 C C . ILE A 1 88 ? 10.792 1.984 -3.822 1.00 98.69 88 ILE A C 1
ATOM 671 O O . ILE A 1 88 ? 9.808 2.537 -4.312 1.00 98.69 88 ILE A O 1
ATOM 675 N N . LYS A 1 89 ? 11.525 2.561 -2.859 1.00 98.44 89 LYS A N 1
ATOM 676 C CA . LYS A 1 89 ? 11.208 3.884 -2.298 1.00 98.44 89 LYS A CA 1
ATOM 677 C C . LYS A 1 89 ? 11.293 5.033 -3.304 1.00 98.44 89 LYS A C 1
ATOM 679 O O . LYS A 1 89 ? 10.677 6.069 -3.084 1.00 98.44 89 LYS A O 1
ATOM 684 N N . ARG A 1 90 ? 12.021 4.882 -4.415 1.00 98.12 90 ARG A N 1
ATOM 685 C CA . ARG A 1 90 ? 11.994 5.888 -5.493 1.00 98.12 90 ARG A CA 1
ATOM 686 C C . ARG A 1 90 ? 10.650 5.897 -6.216 1.00 98.12 90 ARG A C 1
ATOM 688 O O . ARG A 1 90 ? 10.197 6.968 -6.599 1.00 98.12 90 ARG A O 1
ATOM 695 N N . TYR A 1 91 ? 10.004 4.735 -6.327 1.00 97.94 91 TYR A N 1
ATOM 696 C CA . TYR A 1 91 ? 8.663 4.605 -6.898 1.00 97.94 91 TYR A CA 1
ATOM 697 C C . TYR A 1 91 ? 7.615 5.299 -6.014 1.00 97.94 91 TYR A C 1
ATOM 699 O O . TYR A 1 91 ? 6.776 6.045 -6.507 1.00 97.94 91 TYR A O 1
ATOM 707 N N . ASN A 1 92 ? 7.691 5.085 -4.697 1.00 98.38 92 ASN A N 1
ATOM 708 C CA . ASN A 1 92 ? 6.914 5.810 -3.692 1.00 98.38 92 ASN A CA 1
ATOM 709 C C . ASN A 1 92 ? 7.717 5.885 -2.384 1.00 98.38 92 ASN A C 1
ATOM 711 O O . ASN A 1 92 ? 8.078 4.851 -1.818 1.00 98.38 92 ASN A O 1
ATOM 715 N N . ASN A 1 93 ? 7.998 7.102 -1.907 1.00 97.81 93 ASN A N 1
ATOM 716 C CA . ASN A 1 93 ? 8.907 7.355 -0.785 1.00 97.81 93 ASN A CA 1
ATOM 717 C C . ASN A 1 93 ? 8.257 7.093 0.585 1.00 97.81 93 ASN A C 1
ATOM 719 O O . ASN A 1 93 ? 8.110 7.994 1.408 1.00 97.81 93 ASN A O 1
ATOM 723 N N . SER A 1 94 ? 7.881 5.839 0.829 1.00 97.75 94 SER A N 1
ATOM 724 C CA . SER A 1 94 ? 7.286 5.360 2.075 1.00 97.75 94 SER A CA 1
ATOM 725 C C . SER A 1 94 ? 7.894 4.017 2.471 1.00 97.75 94 SER A C 1
ATOM 727 O O . SER A 1 94 ? 7.939 3.081 1.670 1.00 97.75 94 SER A O 1
ATOM 729 N N . ASP A 1 95 ? 8.345 3.897 3.723 1.00 97.62 95 ASP A N 1
ATOM 730 C CA . ASP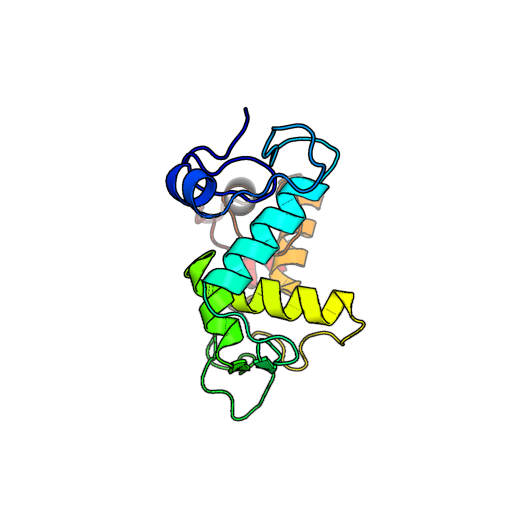 A 1 95 ? 8.869 2.629 4.246 1.00 97.62 95 ASP A CA 1
ATOM 731 C C . ASP A 1 95 ? 7.780 1.556 4.288 1.00 97.62 95 ASP A C 1
ATOM 733 O O . ASP A 1 95 ? 8.029 0.413 3.915 1.00 97.62 95 ASP A O 1
ATOM 737 N N . ALA A 1 96 ? 6.553 1.926 4.668 1.00 96.06 96 ALA A N 1
ATOM 738 C CA . ALA A 1 96 ? 5.420 1.006 4.683 1.00 96.06 96 ALA A CA 1
ATOM 739 C C . ALA A 1 96 ? 5.089 0.496 3.273 1.00 96.06 96 ALA A C 1
ATOM 741 O O . ALA A 1 96 ? 4.860 -0.700 3.093 1.00 96.06 96 ALA A O 1
ATOM 742 N N . TYR A 1 97 ? 5.132 1.378 2.267 1.00 97.94 97 TYR A N 1
ATOM 743 C CA . TYR A 1 97 ? 4.963 0.985 0.868 1.00 97.94 97 TYR A CA 1
ATOM 744 C C . TYR A 1 97 ? 6.057 0.008 0.433 1.00 97.94 97 TYR A C 1
ATOM 746 O O . TYR A 1 97 ? 5.760 -1.063 -0.094 1.00 97.94 97 TYR A O 1
ATOM 754 N N . ALA A 1 98 ? 7.324 0.340 0.691 1.00 98.56 98 ALA A N 1
ATOM 755 C CA . ALA A 1 98 ? 8.442 -0.483 0.251 1.00 98.56 98 ALA A CA 1
ATOM 756 C C . ALA A 1 98 ? 8.492 -1.848 0.956 1.00 98.56 98 ALA A C 1
ATOM 758 O O . ALA A 1 98 ? 8.769 -2.856 0.305 1.00 98.56 98 ALA A O 1
ATOM 759 N N . ILE A 1 99 ? 8.150 -1.905 2.250 1.00 98.25 99 ILE A N 1
ATOM 760 C CA . ILE A 1 99 ? 7.963 -3.166 2.981 1.00 98.25 99 ILE A CA 1
ATOM 761 C C . ILE A 1 99 ? 6.797 -3.949 2.380 1.00 98.25 99 ILE A C 1
ATOM 763 O O . ILE A 1 99 ? 6.927 -5.149 2.168 1.00 98.25 99 ILE A O 1
ATOM 767 N N . GLY A 1 100 ? 5.676 -3.288 2.079 1.00 97.75 100 GLY A N 1
ATOM 768 C CA . GLY A 1 100 ? 4.506 -3.916 1.469 1.00 97.75 100 GLY A CA 1
ATOM 769 C C . GLY A 1 100 ? 4.824 -4.563 0.121 1.00 97.75 100 GLY A C 1
ATOM 770 O O . GLY A 1 100 ? 4.546 -5.743 -0.065 1.00 97.75 100 GLY A O 1
ATOM 771 N N . VAL A 1 101 ? 5.470 -3.829 -0.791 1.00 98.50 101 VAL A N 1
ATOM 772 C CA . VAL A 1 101 ? 5.897 -4.337 -2.107 1.00 98.50 101 VAL A CA 1
ATOM 773 C C . VAL A 1 101 ? 6.910 -5.471 -1.962 1.00 98.50 101 VAL A C 1
ATOM 775 O O . VAL A 1 101 ? 6.760 -6.517 -2.595 1.00 98.50 101 VAL A O 1
ATOM 778 N N . GLY A 1 102 ? 7.931 -5.284 -1.122 1.00 98.31 102 GLY A N 1
ATOM 779 C CA . GLY A 1 102 ? 8.953 -6.297 -0.882 1.00 98.31 102 GLY A CA 1
ATOM 780 C C . GLY A 1 102 ? 8.355 -7.588 -0.325 1.00 98.31 102 GLY A C 1
ATOM 781 O O . GLY A 1 102 ? 8.534 -8.660 -0.905 1.00 98.31 102 GLY A O 1
ATOM 782 N N . HIS A 1 103 ? 7.568 -7.471 0.744 1.00 98.12 103 HIS A N 1
ATOM 783 C CA . HIS A 1 103 ? 6.915 -8.607 1.377 1.00 98.12 103 HIS A CA 1
ATOM 784 C C . HIS A 1 103 ? 5.904 -9.277 0.444 1.00 98.12 103 HIS A C 1
ATOM 786 O O . HIS A 1 103 ? 5.904 -10.499 0.348 1.00 98.12 103 HIS A O 1
ATOM 792 N N . LEU A 1 104 ? 5.092 -8.520 -0.304 1.00 98.38 104 LEU A N 1
ATOM 793 C CA . LEU A 1 104 ? 4.188 -9.088 -1.309 1.00 98.38 104 LEU A CA 1
ATOM 794 C C . LEU A 1 104 ? 4.960 -9.897 -2.358 1.00 98.38 104 LEU A C 1
ATOM 796 O O . LEU A 1 104 ? 4.550 -11.003 -2.700 1.00 98.38 104 LEU A O 1
ATOM 800 N N . SER A 1 105 ? 6.101 -9.383 -2.827 1.00 97.75 105 SER A N 1
ATOM 801 C CA . SER A 1 105 ? 6.960 -10.103 -3.768 1.00 97.75 105 SER A CA 1
ATOM 802 C C . SER A 1 105 ? 7.483 -11.418 -3.178 1.00 97.75 105 SER A C 1
ATOM 804 O O . SER A 1 105 ? 7.511 -12.431 -3.875 1.00 97.75 105 SER A O 1
ATOM 806 N N . ASP A 1 106 ? 7.834 -11.443 -1.890 1.00 97.69 106 ASP A N 1
ATOM 807 C CA . ASP A 1 106 ? 8.227 -12.680 -1.207 1.00 97.69 106 ASP A CA 1
ATOM 808 C C . ASP A 1 106 ? 7.051 -13.655 -1.066 1.00 97.69 106 ASP A C 1
ATOM 810 O O . ASP A 1 106 ? 7.221 -14.850 -1.306 1.00 97.69 106 ASP A O 1
ATOM 814 N N . ARG A 1 107 ? 5.847 -13.156 -0.751 1.00 97.81 107 ARG A N 1
ATOM 815 C CA . ARG A 1 107 ? 4.620 -13.965 -0.660 1.00 97.81 107 ARG A CA 1
ATOM 816 C C . ARG A 1 107 ? 4.253 -14.603 -2.002 1.00 97.81 107 ARG A C 1
ATOM 818 O O . ARG A 1 107 ? 3.911 -15.780 -2.022 1.00 97.81 107 ARG A O 1
ATOM 825 N N . ILE A 1 108 ? 4.383 -13.872 -3.114 1.00 97.50 108 ILE A N 1
ATOM 826 C CA . ILE A 1 108 ? 4.158 -14.396 -4.477 1.00 97.50 108 ILE A CA 1
ATOM 827 C C . ILE A 1 108 ? 5.147 -15.523 -4.808 1.00 97.50 108 ILE A C 1
ATOM 829 O O . ILE A 1 108 ? 4.771 -16.503 -5.444 1.00 97.50 108 ILE A O 1
ATOM 833 N N . ARG A 1 109 ? 6.396 -15.435 -4.332 1.00 96.31 109 ARG A N 1
ATOM 834 C CA . ARG A 1 109 ? 7.409 -16.494 -4.497 1.00 96.31 109 ARG A CA 1
ATOM 835 C C . ARG A 1 109 ? 7.243 -17.675 -3.526 1.00 96.31 109 ARG A C 1
ATOM 837 O O . ARG A 1 109 ? 8.106 -18.546 -3.490 1.00 96.31 109 ARG A O 1
ATOM 844 N N . GLY A 1 110 ? 6.172 -17.709 -2.731 1.00 97.56 110 GLY A N 1
ATOM 845 C CA . GLY A 1 110 ? 5.900 -18.775 -1.761 1.00 97.56 110 GLY A CA 1
ATOM 846 C C . GLY A 1 110 ? 6.547 -18.584 -0.383 1.00 97.56 110 GLY A C 1
ATOM 847 O O . GLY A 1 110 ? 6.473 -19.481 0.453 1.00 97.56 110 GLY A O 1
ATOM 848 N N . GLY A 1 111 ? 7.164 -17.430 -0.107 1.00 96.25 111 GLY A N 1
ATOM 849 C CA . GLY A 1 111 ? 7.687 -17.095 1.221 1.00 96.25 111 GLY A CA 1
ATOM 850 C C . GLY A 1 111 ? 6.577 -16.976 2.269 1.00 96.25 111 GLY A C 1
ATOM 851 O O . GLY A 1 111 ? 5.438 -16.673 1.926 1.00 96.25 111 GLY A O 1
ATOM 852 N N . GLY A 1 112 ? 6.894 -17.206 3.549 1.00 96.12 112 GLY A N 1
ATOM 853 C CA . GLY A 1 112 ? 5.964 -17.159 4.693 1.00 96.12 112 GLY A CA 1
ATOM 854 C C . GLY A 1 112 ? 5.459 -15.751 5.077 1.00 96.12 112 GLY A C 1
ATOM 855 O O . GLY A 1 112 ? 5.911 -14.759 4.502 1.00 96.12 112 GLY A O 1
ATOM 856 N N . PRO A 1 113 ? 4.497 -15.637 6.016 1.00 95.81 113 PRO A N 1
ATOM 857 C CA . PRO A 1 113 ? 4.117 -14.348 6.597 1.00 95.81 113 PRO A CA 1
ATOM 858 C C . PRO A 1 113 ? 5.267 -13.768 7.438 1.00 95.81 113 PRO A C 1
ATOM 860 O O . PRO A 1 113 ? 6.246 -14.458 7.726 1.00 95.81 113 PRO A O 1
ATOM 863 N N . LEU A 1 114 ? 5.136 -12.509 7.863 1.00 95.25 114 LEU A N 1
ATOM 864 C CA . LEU A 1 114 ? 6.018 -11.946 8.892 1.00 95.25 114 LEU A CA 1
ATOM 865 C C . LEU A 1 114 ? 5.962 -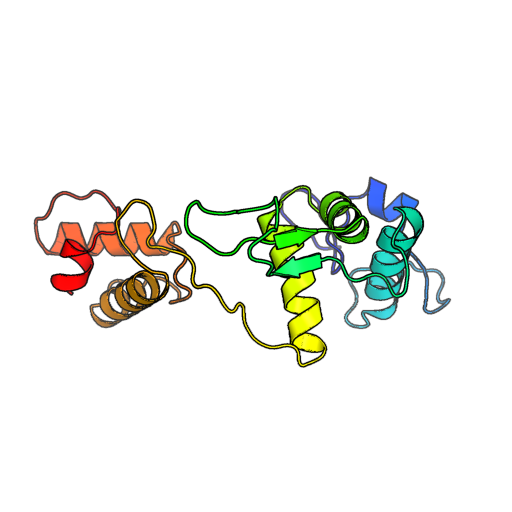12.799 10.168 1.00 95.25 114 LEU A C 1
ATOM 867 O O . LEU A 1 114 ? 4.886 -13.241 10.577 1.00 95.25 114 LEU A O 1
ATOM 871 N N . ARG A 1 115 ? 7.120 -13.021 10.790 1.00 95.44 115 ARG A N 1
ATOM 872 C CA . ARG A 1 115 ? 7.274 -13.839 12.000 1.00 95.44 115 ARG A CA 1
ATOM 873 C C . ARG A 1 115 ? 6.845 -13.072 13.243 1.00 95.44 115 ARG A C 1
ATOM 875 O O . ARG A 1 115 ? 6.179 -13.630 14.108 1.00 95.44 115 ARG A O 1
ATOM 882 N N . THR A 1 116 ? 7.208 -11.796 13.322 1.00 95.50 116 THR A N 1
ATOM 883 C CA . THR A 1 116 ? 6.860 -10.920 14.442 1.00 95.50 116 THR A CA 1
ATOM 884 C C . THR A 1 116 ? 5.567 -10.176 14.140 1.00 95.50 116 THR A C 1
ATOM 886 O O . THR A 1 116 ? 5.442 -9.499 13.116 1.00 95.50 116 THR A O 1
ATOM 889 N N . ALA A 1 117 ? 4.601 -10.275 15.050 1.00 92.88 117 ALA A N 1
ATOM 890 C CA . ALA A 1 117 ? 3.377 -9.493 14.967 1.00 92.88 117 ALA A CA 1
ATOM 891 C C . ALA A 1 117 ? 3.645 -8.009 15.259 1.00 92.88 117 ALA A C 1
ATOM 893 O O . ALA A 1 117 ? 4.528 -7.654 16.038 1.00 92.88 117 ALA A O 1
ATOM 894 N N . PHE A 1 118 ? 2.838 -7.136 14.662 1.00 93.12 118 PHE A N 1
ATOM 895 C CA . PHE A 1 118 ? 2.803 -5.735 15.070 1.00 93.12 118 PHE A CA 1
ATOM 896 C C . PHE A 1 118 ? 2.111 -5.602 16.436 1.00 93.12 118 PHE A C 1
ATOM 898 O O . PHE A 1 118 ? 1.093 -6.270 16.657 1.00 93.12 118 PHE A O 1
ATOM 905 N N . PRO A 1 119 ? 2.628 -4.750 17.338 1.00 95.56 119 PRO A N 1
ATOM 906 C CA . PRO A 1 119 ? 1.996 -4.514 18.625 1.00 95.56 119 PRO A CA 1
ATOM 907 C C . PRO A 1 119 ? 0.676 -3.743 18.462 1.00 95.56 119 PRO A C 1
ATOM 909 O O . PRO A 1 119 ? 0.376 -3.234 17.373 1.00 95.56 119 PRO A O 1
ATOM 912 N N . PRO A 1 120 ? -0.133 -3.652 19.532 1.00 96.19 120 PRO A N 1
ATOM 913 C CA . PRO A 1 120 ? -1.329 -2.822 19.529 1.00 96.19 120 PRO A CA 1
ATOM 914 C C . PRO A 1 120 ? -1.044 -1.379 19.088 1.00 96.19 120 PRO A C 1
ATOM 916 O O . PRO A 1 120 ? 0.057 -0.860 19.278 1.00 96.19 120 PRO A O 1
ATOM 919 N N . ASP A 1 121 ? -2.036 -0.743 18.470 1.00 93.81 121 ASP A N 1
ATOM 920 C CA . ASP A 1 121 ? -1.968 0.672 18.103 1.00 93.81 121 ASP A CA 1
ATOM 921 C C . ASP A 1 121 ? -2.083 1.598 19.328 1.00 93.81 121 ASP A C 1
ATOM 923 O O . ASP A 1 121 ? -2.159 1.151 20.474 1.00 93.81 121 ASP A O 1
ATOM 927 N N . ALA A 1 122 ? -2.119 2.911 19.084 1.00 93.44 122 ALA A N 1
ATOM 928 C CA . ALA A 1 122 ? -2.243 3.927 20.128 1.00 93.44 122 ALA A CA 1
ATOM 929 C C . ALA A 1 122 ? -3.521 3.799 20.986 1.00 93.44 122 ALA A C 1
ATOM 931 O O . ALA A 1 122 ? -3.552 4.311 22.100 1.00 93.44 122 ALA A O 1
ATOM 932 N N . ASN A 1 123 ? -4.551 3.096 20.502 1.00 95.31 123 ASN A N 1
ATOM 933 C CA . ASN A 1 123 ? -5.792 2.827 21.234 1.00 95.31 123 ASN A CA 1
ATOM 934 C C . ASN A 1 123 ? -5.771 1.460 21.939 1.00 95.31 123 ASN A C 1
ATOM 936 O O . ASN A 1 123 ? -6.799 0.988 22.436 1.00 95.31 123 ASN A O 1
ATOM 940 N N . GLY A 1 124 ? -4.612 0.796 21.957 1.00 95.94 124 GLY A N 1
ATOM 941 C CA . GLY A 1 124 ? -4.436 -0.526 22.537 1.00 95.94 124 GLY A CA 1
ATOM 942 C C . GLY A 1 124 ? -5.074 -1.642 21.712 1.00 95.94 124 GLY A C 1
ATOM 943 O O . GLY A 1 124 ? -5.264 -2.733 22.247 1.00 95.94 124 GLY A O 1
ATOM 944 N N . LEU A 1 125 ? -5.406 -1.415 20.434 1.00 97.56 125 LEU A N 1
ATOM 945 C CA . LEU A 1 125 ? -6.047 -2.413 19.575 1.00 97.56 125 LEU A CA 1
ATOM 946 C C . LEU A 1 125 ? -5.028 -3.094 18.658 1.00 97.56 125 LEU A C 1
ATOM 948 O O . LEU A 1 125 ? -4.276 -2.453 17.923 1.00 97.56 125 LEU A O 1
ATOM 952 N N . THR A 1 126 ? -5.027 -4.424 18.648 1.00 96.31 126 THR A N 1
ATOM 953 C CA . THR A 1 126 ? -4.334 -5.202 17.613 1.00 96.31 126 THR A CA 1
ATOM 954 C C . THR A 1 126 ? -5.065 -5.083 16.271 1.00 96.31 126 THR A C 1
ATOM 956 O O . THR A 1 126 ? -6.245 -4.734 16.213 1.00 96.31 126 THR A O 1
ATOM 959 N N . LYS A 1 127 ? -4.420 -5.459 15.155 1.00 94.88 127 LYS A N 1
ATOM 960 C CA . LYS A 1 127 ? -5.126 -5.564 13.860 1.00 94.88 127 LYS A CA 1
ATOM 961 C C . LYS A 1 127 ? -6.358 -6.474 13.960 1.00 94.88 127 LYS A C 1
ATOM 963 O O . LYS A 1 127 ? -7.402 -6.159 13.396 1.00 94.88 127 LYS A O 1
ATOM 968 N N . ALA A 1 128 ? -6.246 -7.582 14.693 1.00 96.69 128 ALA A N 1
ATOM 969 C CA . ALA A 1 128 ? -7.356 -8.504 14.898 1.00 96.69 128 ALA A CA 1
ATOM 970 C C . ALA A 1 128 ? -8.501 -7.857 15.695 1.00 96.69 128 ALA A C 1
ATOM 972 O O . ALA A 1 128 ? -9.663 -8.080 15.362 1.00 96.69 128 ALA A O 1
ATOM 973 N N . ASP A 1 129 ? -8.189 -7.030 16.698 1.00 98.31 129 ASP A N 1
ATOM 974 C CA . ASP A 1 129 ? -9.191 -6.242 17.423 1.00 98.31 129 ASP A CA 1
ATOM 975 C C . ASP A 1 129 ? -9.927 -5.276 16.498 1.00 98.31 129 ASP A C 1
ATOM 977 O O . ASP A 1 129 ? -11.153 -5.237 16.506 1.00 98.31 129 ASP A O 1
ATOM 981 N N . ARG A 1 130 ? -9.197 -4.544 15.652 1.00 98.31 130 ARG A N 1
ATOM 982 C CA . ARG A 1 130 ? -9.794 -3.587 14.711 1.00 98.31 130 ARG A CA 1
ATOM 983 C C . ARG A 1 130 ? -10.707 -4.257 13.686 1.00 98.31 130 ARG A C 1
ATOM 985 O O . ARG A 1 130 ? -11.818 -3.788 13.462 1.00 98.31 130 ARG A O 1
ATOM 992 N N . VAL A 1 131 ? -10.287 -5.398 13.134 1.00 98.38 131 VAL A N 1
ATOM 993 C CA . VAL A 1 131 ? -11.137 -6.213 12.248 1.00 98.38 131 VAL A CA 1
ATOM 994 C C . VAL A 1 131 ? -12.391 -6.691 12.985 1.00 98.38 131 VAL A C 1
ATOM 996 O O . VAL A 1 131 ? -13.488 -6.658 12.428 1.00 98.38 131 VAL A O 1
ATOM 999 N N . ARG A 1 132 ? -12.263 -7.137 14.244 1.00 98.50 132 ARG A N 1
ATOM 1000 C CA . ARG A 1 132 ? -13.426 -7.525 15.058 1.00 98.50 132 ARG A CA 1
ATOM 1001 C C . ARG A 1 132 ? -14.360 -6.346 15.308 1.00 98.50 132 ARG A C 1
ATOM 1003 O O . ARG A 1 132 ? -15.567 -6.525 15.187 1.00 98.50 132 ARG A O 1
ATOM 1010 N N . LEU A 1 133 ? -13.819 -5.172 15.617 1.00 98.69 133 LEU A N 1
ATOM 1011 C CA . LEU A 1 133 ? -14.582 -3.946 15.838 1.00 98.69 133 LEU A CA 1
ATOM 1012 C C . LEU A 1 133 ? -15.415 -3.594 14.600 1.00 98.69 133 LEU A C 1
ATOM 1014 O O . LEU A 1 133 ? -16.629 -3.457 14.718 1.00 98.69 133 LEU A O 1
ATOM 1018 N N . GLN A 1 134 ? -14.799 -3.562 13.416 1.00 98.75 134 GLN A N 1
ATOM 1019 C CA . GLN A 1 134 ? -15.490 -3.299 12.146 1.00 98.75 134 GLN A CA 1
ATOM 1020 C C . GLN A 1 134 ? -16.613 -4.312 11.875 1.00 98.75 134 GLN A C 1
ATOM 1022 O O . GLN A 1 134 ? -17.756 -3.938 11.608 1.00 98.75 134 GLN A O 1
ATOM 1027 N N . LYS A 1 135 ? -16.324 -5.612 12.036 1.00 98.62 135 LYS A N 1
ATOM 1028 C CA . LYS A 1 135 ? -17.332 -6.671 11.864 1.00 98.62 135 LYS A CA 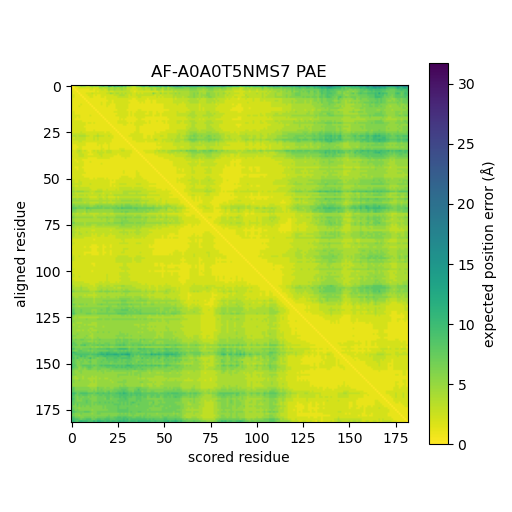1
ATOM 1029 C C . LYS A 1 135 ? -18.501 -6.526 12.836 1.00 98.62 135 LYS A C 1
ATOM 1031 O O . LYS A 1 135 ? -19.645 -6.712 12.434 1.00 98.62 135 LYS A O 1
ATOM 1036 N N . ARG A 1 136 ? -18.235 -6.212 14.107 1.00 98.62 136 ARG A N 1
ATOM 1037 C CA . ARG A 1 136 ? -19.282 -6.095 15.134 1.00 98.62 136 ARG A CA 1
ATOM 1038 C C . ARG A 1 136 ? -20.107 -4.815 15.013 1.00 98.62 136 ARG A C 1
ATOM 1040 O O . ARG A 1 136 ? -21.288 -4.855 15.351 1.00 98.62 136 ARG A O 1
ATOM 1047 N N . LEU A 1 137 ? -19.513 -3.717 14.542 1.00 98.62 137 LEU A N 1
ATOM 1048 C CA . LEU A 1 137 ? -20.246 -2.502 14.170 1.00 98.62 137 LEU A CA 1
ATOM 1049 C C . LEU A 1 137 ? -21.194 -2.794 13.006 1.00 98.62 137 LEU A C 1
ATOM 1051 O O . LEU A 1 137 ? -22.400 -2.592 13.139 1.00 98.62 137 LEU A O 1
ATOM 1055 N N . THR A 1 138 ? -20.670 -3.387 11.928 1.00 98.38 138 THR A N 1
ATOM 1056 C CA . THR A 1 138 ? -21.464 -3.736 10.741 1.00 98.38 138 THR A CA 1
ATOM 1057 C C . THR A 1 138 ? -22.609 -4.686 11.098 1.00 98.38 138 THR A C 1
ATOM 1059 O O . THR A 1 138 ? -23.753 -4.450 10.722 1.00 98.38 138 THR A O 1
ATOM 1062 N N . ALA A 1 139 ? -22.346 -5.712 11.916 1.00 98.31 139 ALA A N 1
ATOM 1063 C CA . ALA A 1 139 ? -23.373 -6.646 12.388 1.00 98.31 139 ALA A CA 1
ATOM 1064 C C . ALA A 1 139 ? -24.485 -5.987 13.231 1.00 98.31 139 ALA A C 1
ATOM 1066 O O . ALA A 1 139 ? -25.555 -6.567 13.388 1.00 98.31 139 ALA A O 1
ATOM 1067 N N . ARG A 1 140 ? -24.247 -4.788 13.774 1.00 97.88 140 ARG A N 1
ATOM 1068 C CA . ARG A 1 140 ? -25.228 -3.984 14.520 1.00 97.88 140 ARG A CA 1
ATOM 1069 C C . ARG A 1 140 ? -25.920 -2.911 13.684 1.00 97.88 140 ARG A C 1
ATOM 1071 O O . ARG A 1 140 ? -26.657 -2.107 14.243 1.00 97.88 140 ARG A O 1
ATOM 1078 N N . GLY A 1 141 ? -25.690 -2.895 12.374 1.00 98.06 141 GLY A N 1
ATOM 1079 C CA . GLY A 1 141 ? -26.268 -1.907 11.464 1.00 98.06 141 GLY A CA 1
ATOM 1080 C C . GLY A 1 141 ? -25.443 -0.627 11.313 1.00 98.06 141 GLY A C 1
ATOM 1081 O O . GLY A 1 141 ? -25.911 0.310 10.676 1.00 98.06 141 GLY A O 1
ATOM 1082 N N . PHE A 1 142 ? -24.222 -0.581 11.854 1.00 98.31 142 PHE A N 1
ATOM 1083 C CA . PHE A 1 142 ? -23.282 0.529 11.666 1.00 98.31 142 PHE A CA 1
ATOM 1084 C C . PHE A 1 142 ? -22.220 0.108 10.649 1.00 98.31 142 PHE A C 1
ATOM 1086 O O . PHE A 1 142 ? -21.166 -0.412 11.015 1.00 98.31 142 PHE A O 1
ATOM 1093 N N . ASP A 1 143 ? -22.543 0.247 9.366 1.00 96.75 143 ASP A N 1
ATOM 1094 C CA . ASP A 1 143 ? -21.723 -0.275 8.272 1.00 96.75 143 ASP A CA 1
ATOM 1095 C C . ASP A 1 143 ? -20.361 0.430 8.171 1.00 96.75 143 ASP A C 1
ATOM 1097 O O . ASP A 1 143 ? -20.281 1.651 8.045 1.00 96.75 143 ASP A O 1
ATOM 1101 N N . THR A 1 144 ? -19.285 -0.359 8.220 1.00 97.12 144 THR A N 1
ATOM 1102 C CA . THR A 1 144 ? -17.899 0.119 8.104 1.00 97.12 144 THR A CA 1
ATOM 1103 C C . THR A 1 144 ? -17.346 0.022 6.682 1.00 97.12 144 THR A C 1
ATOM 1105 O O . THR A 1 144 ? -16.164 0.305 6.491 1.00 97.12 144 THR A O 1
ATOM 1108 N N . GLN A 1 145 ? -18.161 -0.403 5.705 1.00 96.19 145 GLN A N 1
ATOM 1109 C CA . GLN A 1 145 ? -17.800 -0.572 4.288 1.00 96.19 145 GLN A CA 1
ATOM 1110 C C . GLN A 1 145 ? -16.628 -1.552 4.065 1.00 96.19 145 GLN A C 1
ATOM 1112 O O . GLN A 1 145 ? -15.920 -1.507 3.061 1.00 96.19 145 GLN A O 1
ATOM 1117 N N . GLY A 1 146 ? -16.422 -2.472 5.014 1.00 95.50 146 GLY A N 1
ATOM 1118 C CA . GLY A 1 146 ? -15.330 -3.444 5.001 1.00 95.50 146 GLY A CA 1
ATOM 1119 C C . GLY A 1 146 ? -14.773 -3.745 6.392 1.00 95.50 146 GLY A C 1
ATOM 1120 O O . GLY A 1 146 ? -15.109 -3.089 7.376 1.00 95.50 146 GLY A O 1
ATOM 1121 N N . ALA A 1 147 ? -13.924 -4.772 6.486 1.00 97.31 147 ALA A N 1
ATOM 1122 C CA . ALA A 1 147 ? -13.318 -5.215 7.745 1.00 97.31 147 ALA A CA 1
ATOM 1123 C C . ALA A 1 147 ? -11.838 -5.604 7.577 1.00 97.31 147 ALA A C 1
ATOM 1125 O O . ALA A 1 147 ? -11.441 -6.749 7.810 1.00 97.31 147 ALA A O 1
ATOM 1126 N N . ASP A 1 148 ? -11.025 -4.657 7.119 1.00 95.06 148 ASP A N 1
ATOM 1127 C CA . ASP A 1 148 ? -9.596 -4.817 6.822 1.00 95.06 148 ASP A CA 1
ATOM 1128 C C . ASP A 1 148 ? -8.665 -4.481 8.010 1.00 95.06 148 ASP A C 1
ATOM 1130 O O . ASP A 1 148 ? -7.462 -4.782 7.992 1.00 95.06 148 ASP A O 1
ATOM 1134 N N . GLY A 1 149 ? -9.228 -3.910 9.076 1.00 96.25 149 GLY A N 1
ATOM 1135 C CA . GLY A 1 149 ? -8.532 -3.422 10.256 1.00 96.25 149 GLY A CA 1
ATOM 1136 C C . GLY A 1 149 ? -7.909 -2.037 10.081 1.00 96.25 149 GLY A C 1
ATOM 1137 O O . GLY A 1 149 ? -7.109 -1.651 10.933 1.00 96.25 149 GLY A O 1
ATOM 1138 N N . VAL A 1 150 ? -8.215 -1.302 9.011 1.00 95.12 150 VAL A N 1
ATOM 1139 C CA . VAL A 1 150 ? -7.826 0.103 8.831 1.00 95.12 150 VAL A CA 1
ATOM 1140 C C . VAL A 1 150 ? -8.939 0.994 9.374 1.00 95.12 150 VAL A C 1
ATOM 1142 O O . VAL 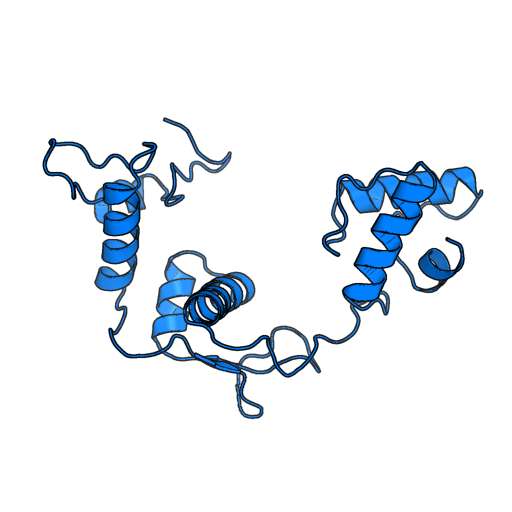A 1 150 ? -10.080 0.929 8.933 1.00 95.12 150 VAL A O 1
ATOM 1145 N N . ILE A 1 151 ? -8.612 1.854 10.337 1.00 96.94 151 ILE A N 1
ATOM 1146 C CA . ILE A 1 151 ? -9.570 2.823 10.880 1.00 96.94 151 ILE A CA 1
ATOM 1147 C C . ILE A 1 151 ? -9.547 4.046 9.972 1.00 96.94 151 ILE A C 1
ATOM 1149 O O . ILE A 1 151 ? -8.733 4.946 10.152 1.00 96.94 151 ILE A O 1
ATOM 1153 N N . GLY A 1 152 ? -10.374 4.004 8.931 1.00 95.88 152 GLY A N 1
ATOM 1154 C CA . GLY A 1 152 ? -10.599 5.121 8.019 1.00 95.88 152 GLY A CA 1
ATOM 1155 C C . GLY A 1 152 ? -11.913 5.843 8.303 1.00 95.88 152 GLY A C 1
ATOM 1156 O O . GLY A 1 152 ? -12.658 5.474 9.213 1.00 95.88 152 GLY A O 1
ATOM 1157 N N . ARG A 1 153 ? -12.225 6.829 7.455 1.00 97.50 153 ARG A N 1
ATOM 1158 C CA . ARG A 1 153 ? -13.427 7.672 7.545 1.00 97.50 153 ARG A CA 1
ATOM 1159 C C . ARG A 1 153 ? -14.714 6.876 7.781 1.00 97.50 153 ARG A C 1
ATOM 1161 O O . ARG A 1 153 ? -15.505 7.265 8.632 1.00 97.50 153 ARG A O 1
ATOM 1168 N N . ASP A 1 154 ? -14.913 5.771 7.066 1.00 98.00 154 ASP A N 1
ATOM 1169 C CA . ASP A 1 154 ? -16.146 4.979 7.171 1.00 98.00 154 ASP A CA 1
ATOM 1170 C C . ASP A 1 154 ? -16.229 4.225 8.504 1.00 98.00 154 ASP A C 1
ATOM 1172 O O . ASP A 1 154 ? -17.280 4.179 9.139 1.00 98.00 154 ASP A O 1
ATOM 1176 N N . THR A 1 155 ? -15.096 3.716 9.001 1.00 98.31 155 THR A N 1
ATOM 1177 C CA . THR A 1 155 ? -15.042 3.102 10.335 1.00 98.31 155 THR A CA 1
ATOM 1178 C C . THR A 1 155 ? -15.260 4.146 11.431 1.00 98.31 155 THR A C 1
ATOM 1180 O O . THR A 1 155 ? -16.014 3.894 12.365 1.00 98.31 155 THR A O 1
ATOM 1183 N N . GLU A 1 156 ? -14.656 5.331 11.320 1.00 98.44 156 GLU A N 1
ATOM 1184 C CA . GLU A 1 156 ? -14.878 6.434 12.264 1.00 98.44 156 GLU A CA 1
ATOM 1185 C C . GLU A 1 156 ? -16.342 6.894 12.269 1.00 98.44 156 GLU A C 1
ATOM 1187 O O . GLU A 1 156 ? -16.914 7.108 13.338 1.00 98.44 156 GLU A O 1
ATOM 1192 N N . ALA A 1 157 ? -16.973 7.003 11.096 1.00 98.62 157 ALA A N 1
ATOM 1193 C CA . ALA A 1 157 ? -18.387 7.348 10.969 1.00 98.62 157 ALA A CA 1
ATOM 1194 C C . ALA A 1 157 ? -19.292 6.295 11.628 1.00 98.62 157 ALA A C 1
ATOM 1196 O O . ALA A 1 157 ? -20.177 6.652 12.407 1.00 98.62 157 ALA A O 1
ATOM 1197 N N . ALA A 1 158 ? -19.025 5.005 11.400 1.00 98.62 158 ALA A N 1
ATOM 1198 C CA . ALA A 1 158 ? -19.746 3.915 12.055 1.00 98.62 158 ALA A CA 1
ATOM 1199 C C . ALA A 1 158 ? -19.584 3.942 13.585 1.00 98.62 158 ALA A C 1
ATOM 1201 O O . ALA A 1 158 ? -20.550 3.721 14.318 1.00 98.62 158 ALA A O 1
ATOM 1202 N N . ILE A 1 159 ? -18.384 4.264 14.084 1.00 98.62 159 ILE A N 1
ATOM 1203 C CA . ILE A 1 159 ? -18.136 4.439 15.521 1.00 98.62 159 ILE A CA 1
ATOM 1204 C C . ILE A 1 159 ? -18.962 5.603 16.078 1.00 98.62 159 ILE A C 1
ATOM 1206 O O . ILE A 1 159 ? -19.601 5.432 17.116 1.00 98.62 159 ILE A O 1
ATOM 1210 N N . ARG A 1 160 ? -18.977 6.764 15.404 1.00 98.75 160 ARG A N 1
ATOM 1211 C CA . ARG A 1 160 ? -19.768 7.933 15.835 1.00 98.75 160 ARG A CA 1
ATOM 1212 C C . ARG A 1 160 ? -21.253 7.594 15.920 1.00 98.75 160 ARG A C 1
ATOM 1214 O O . ARG A 1 160 ? -21.858 7.812 16.963 1.00 98.75 160 ARG A O 1
ATOM 1221 N N . ALA A 1 161 ? -21.800 6.975 14.876 1.00 98.56 161 ALA A N 1
ATOM 1222 C CA . ALA A 1 161 ? -23.202 6.572 14.838 1.00 98.56 161 ALA A CA 1
ATOM 1223 C C . ALA A 1 161 ? -23.549 5.566 15.954 1.00 98.56 161 ALA A C 1
ATOM 1225 O O . ALA A 1 161 ? -24.585 5.689 16.611 1.00 98.56 161 ALA A O 1
ATOM 1226 N N . TYR A 1 162 ? -22.662 4.603 16.233 1.00 98.44 162 TYR A N 1
ATOM 1227 C CA . TYR A 1 162 ? -22.848 3.694 17.364 1.00 98.44 162 TYR A CA 1
ATOM 1228 C C . TYR A 1 162 ? -22.838 4.444 18.701 1.00 98.44 162 TYR A C 1
ATOM 1230 O O . TYR A 1 162 ? -23.727 4.230 19.525 1.00 98.44 162 TYR A O 1
ATOM 1238 N N . GLN A 1 163 ? -21.867 5.333 18.920 1.00 98.31 163 GLN A N 1
ATOM 1239 C CA . GLN A 1 163 ? -21.763 6.129 20.146 1.00 98.31 163 GLN A CA 1
ATOM 1240 C C . GLN A 1 163 ? -23.021 6.974 20.378 1.00 98.31 163 GLN A C 1
ATOM 1242 O O . GLN A 1 163 ? -23.581 6.928 21.473 1.00 98.31 163 GLN A O 1
ATOM 1247 N N . GLU A 1 164 ? -23.510 7.653 19.339 1.00 98.25 164 GLU A N 1
ATOM 1248 C CA . GLU A 1 164 ? -24.761 8.420 19.365 1.00 98.25 164 GLU A CA 1
ATOM 1249 C C . GLU A 1 164 ? -25.952 7.542 19.763 1.00 98.25 164 GLU A C 1
ATOM 1251 O O . GLU A 1 164 ? -26.677 7.875 20.700 1.00 98.25 164 GLU A O 1
ATOM 1256 N N . SER A 1 165 ? -26.103 6.368 19.139 1.00 97.81 165 SER A N 1
ATOM 1257 C CA . SER A 1 165 ? -27.206 5.435 19.435 1.00 97.81 165 SER A CA 1
ATOM 1258 C C . SER A 1 165 ? -27.215 4.917 20.880 1.00 97.81 165 SER A C 1
ATOM 1260 O O . SER A 1 165 ? -28.235 4.430 21.371 1.00 97.81 165 SER A O 1
ATOM 1262 N N . ARG A 1 166 ? -26.069 4.995 21.565 1.00 96.88 166 ARG A N 1
ATOM 1263 C CA . ARG A 1 166 ? -25.871 4.531 22.942 1.00 96.88 166 ARG A CA 1
ATOM 1264 C C . ARG A 1 166 ? -25.804 5.668 23.963 1.00 96.88 166 ARG A C 1
ATOM 1266 O O . ARG A 1 166 ? -25.610 5.381 25.141 1.00 96.88 166 ARG A O 1
ATOM 1273 N N . GLY A 1 167 ? -25.936 6.926 23.537 1.00 96.06 167 GLY A N 1
ATOM 1274 C CA . GLY A 1 167 ? -25.770 8.090 24.414 1.00 96.06 167 GLY A CA 1
ATOM 1275 C C . GLY A 1 167 ? -24.350 8.238 24.977 1.00 96.06 167 GLY A C 1
ATOM 1276 O O . GLY A 1 167 ? -24.170 8.785 26.062 1.00 96.06 167 GLY A O 1
ATOM 1277 N N . LEU A 1 168 ? -23.341 7.715 24.273 1.00 95.12 168 LEU A N 1
ATOM 1278 C CA . LEU A 1 168 ? -21.928 7.831 24.642 1.00 95.12 168 LEU A CA 1
ATOM 1279 C C . LEU A 1 168 ? -21.315 9.119 24.061 1.00 95.12 168 LEU A C 1
ATOM 1281 O O . LEU A 1 168 ? -21.829 9.653 23.076 1.00 95.12 168 LEU A O 1
ATOM 1285 N N . PRO A 1 169 ? -20.173 9.599 24.592 1.00 96.44 169 PRO A N 1
ATOM 1286 C CA . PRO A 1 169 ? -19.403 10.657 23.941 1.00 96.44 169 PRO A CA 1
ATOM 1287 C C . PRO A 1 169 ? -19.028 10.288 22.495 1.00 96.44 169 PRO A C 1
ATOM 1289 O O . PRO A 1 169 ? -18.436 9.235 22.247 1.00 96.44 169 PRO A O 1
ATOM 1292 N N . VAL A 1 170 ? -19.348 11.171 21.545 1.00 98.06 170 VAL A N 1
ATOM 1293 C CA . VAL A 1 170 ? -19.192 10.942 20.097 1.00 98.06 170 VAL A CA 1
ATOM 1294 C C . VAL A 1 170 ? -17.782 11.316 19.635 1.00 98.06 170 VAL A C 1
ATOM 1296 O O . VAL A 1 170 ? -17.531 12.384 19.074 1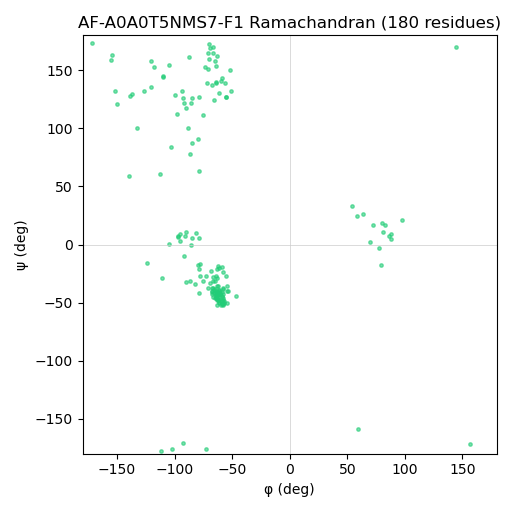.00 98.06 170 VAL A O 1
ATOM 1299 N N . THR A 1 171 ? -16.821 10.438 19.902 1.00 97.19 171 THR A N 1
ATOM 1300 C CA . THR A 1 171 ? -15.409 10.658 19.562 1.00 97.19 171 THR A CA 1
ATOM 1301 C C . THR A 1 171 ? -15.064 10.205 18.145 1.00 97.19 171 THR A C 1
ATOM 1303 O O . THR A 1 171 ? -14.185 10.790 17.513 1.00 97.19 171 THR A O 1
ATOM 1306 N N . GLY A 1 172 ? -15.739 9.170 17.632 1.00 97.50 172 GLY A N 1
ATOM 1307 C CA . GLY A 1 172 ? -15.323 8.455 16.418 1.00 97.50 172 GLY A CA 1
ATOM 1308 C C . GLY A 1 172 ? -14.045 7.627 16.590 1.00 97.50 172 GLY A C 1
ATOM 1309 O O . GLY A 1 172 ? -13.569 7.020 15.638 1.00 97.50 172 GLY A O 1
ATOM 1310 N N . THR A 1 173 ? -13.479 7.594 17.797 1.00 97.81 173 THR A N 1
ATOM 1311 C CA . THR A 1 173 ? -12.206 6.935 18.093 1.00 97.81 173 THR A CA 1
ATOM 1312 C C . THR A 1 173 ? -12.452 5.506 18.573 1.00 97.81 173 THR A C 1
ATOM 1314 O O . THR A 1 173 ? -13.276 5.298 19.471 1.00 97.81 173 THR A O 1
ATOM 1317 N N . PRO A 1 174 ? -11.743 4.505 18.030 1.00 97.69 174 PRO A N 1
ATOM 1318 C CA . PRO A 1 174 ? -11.872 3.134 18.492 1.00 97.69 174 PRO A CA 1
ATOM 1319 C C . PRO A 1 174 ? -11.186 2.959 19.852 1.00 97.69 174 PRO A C 1
ATOM 1321 O O . PRO A 1 174 ? -10.230 3.655 20.180 1.00 97.69 174 PRO A O 1
ATOM 1324 N N . SER A 1 175 ? -11.650 2.003 20.651 1.00 97.06 175 SER A N 1
ATOM 1325 C CA . SER A 1 175 ? -11.012 1.646 21.921 1.00 97.06 175 SER A CA 1
ATOM 1326 C C . SER A 1 175 ? -11.331 0.204 22.304 1.00 97.06 175 SER A C 1
ATOM 1328 O O . SER A 1 175 ? -12.286 -0.388 21.793 1.00 97.06 175 SER A O 1
ATOM 1330 N N . GLN A 1 176 ? -10.557 -0.361 23.234 1.00 97.19 176 GLN A N 1
ATOM 1331 C CA . GLN A 1 176 ? -10.860 -1.676 23.812 1.00 97.19 176 GLN A CA 1
ATOM 1332 C C . GLN A 1 176 ? -12.238 -1.691 24.493 1.00 97.19 176 GLN A C 1
ATOM 1334 O O . GLN A 1 176 ? -13.008 -2.627 24.293 1.00 97.19 176 GLN A O 1
ATOM 1339 N N . GLY A 1 177 ? -12.596 -0.625 25.218 1.00 96.38 177 GLY A N 1
ATOM 1340 C CA . GLY A 1 177 ? -13.915 -0.498 25.846 1.00 96.38 177 GLY A CA 1
ATOM 1341 C C . GLY A 1 177 ? -15.056 -0.470 24.825 1.00 96.38 177 GLY A C 1
ATOM 1342 O O . GLY A 1 177 ? -16.061 -1.158 25.003 1.00 96.38 177 GLY A O 1
ATOM 1343 N N . LEU A 1 178 ? -14.880 0.249 23.709 1.00 97.00 178 LEU A N 1
ATOM 1344 C CA . LEU A 1 178 ? -15.853 0.240 22.618 1.00 97.00 178 LEU A CA 1
ATOM 1345 C C . LEU A 1 178 ? -16.013 -1.170 22.040 1.00 97.00 178 LEU A C 1
ATOM 1347 O O . LEU A 1 178 ? -17.139 -1.653 21.943 1.00 97.00 178 LEU A O 1
ATOM 1351 N N . LEU A 1 179 ? -14.903 -1.841 21.714 1.00 97.88 179 LEU A N 1
ATOM 1352 C CA . LEU A 1 179 ? -14.920 -3.208 21.190 1.00 97.88 179 LEU A CA 1
ATOM 1353 C C . LEU A 1 179 ? -15.616 -4.193 22.140 1.00 97.88 179 LEU A C 1
ATOM 1355 O O . LEU A 1 179 ? -16.306 -5.089 21.670 1.00 97.88 179 LEU A O 1
ATOM 1359 N N . GLN A 1 180 ? -15.448 -4.039 23.453 1.00 95.94 180 GLN A N 1
ATOM 1360 C CA . GLN A 1 180 ? -16.096 -4.888 24.459 1.00 95.94 180 GLN A CA 1
ATOM 1361 C C . GLN A 1 180 ? -17.601 -4.609 24.602 1.00 95.94 180 GLN A C 1
ATOM 1363 O O . GLN A 1 180 ? -18.346 -5.507 24.985 1.00 95.94 180 GLN A O 1
ATOM 1368 N N . SER A 1 181 ? -18.055 -3.390 24.292 1.00 93.50 181 SER A N 1
ATOM 1369 C CA . SER A 1 181 ? -19.480 -3.018 24.337 1.00 93.50 181 SER A CA 1
ATOM 1370 C C . SER A 1 181 ? -20.294 -3.515 23.129 1.00 93.50 181 SER A C 1
ATOM 1372 O O . SER A 1 181 ? -21.528 -3.537 23.176 1.00 93.50 181 SER A O 1
ATOM 1374 N N . LEU A 1 182 ? -19.598 -3.893 22.050 1.00 94.25 182 LEU A N 1
ATOM 1375 C CA . LEU A 1 182 ? -20.114 -4.542 20.844 1.00 94.25 182 LEU A CA 1
ATOM 1376 C C . LEU A 1 182 ? -19.976 -6.064 21.001 1.00 94.25 182 LEU A C 1
ATOM 1378 O O . LEU A 1 182 ? -20.898 -6.819 20.646 1.00 94.25 182 LEU A O 1
#

Radius of gyration: 20.9 Å; Cα contacts (8 Å, |Δi|>4): 271; chains: 1; bounding box: 47×32×58 Å

Solvent-accessible surface area (backbone atoms only — not comparable to full-atom values): 10222 Å² total; per-residue (Å²): 142,62,57,50,98,87,52,26,30,41,77,66,46,36,38,70,71,51,39,76,74,31,56,30,54,66,85,70,81,85,50,57,49,34,63,52,91,63,50,60,17,22,54,46,14,52,51,44,42,38,47,78,60,64,45,53,87,93,57,62,36,52,46,82,31,96,86,23,84,48,54,93,43,87,86,28,48,24,27,36,72,38,72,36,32,57,33,45,24,70,79,45,85,36,70,69,54,28,50,49,55,46,50,48,55,39,43,76,75,68,45,76,77,82,87,55,64,68,58,52,48,99,53,67,40,33,59,68,50,38,22,49,37,30,49,45,35,34,77,70,73,28,59,26,92,60,60,86,36,71,87,44,72,48,36,27,51,21,43,25,54,50,23,54,77,68,76,43,82,70,73,36,69,77,38,58,69,58,48,70,76,94

Sequence (182 aa):
MTGSWAGAMGHTQFIPTSYLQFAVDYTGDGRRDIWSEDPSDALASAAAYLQRNGWQRGLGWGSESSNGSLQPQPGGPRFATTRNFNVIKRYNNSDAYAIGVGHLSDRIRGGGPLRTAFPPDANGLTKADRVRLQKRLTARGFDTQGADGVIGRDTEAAIRAYQESRGLPVTGTPSQGLLQSL

Foldseek 3Di:
DDADPVQQDAPLRDHPVLCVVQFDPQVPPPDSDRHDPPNRRVVNSNVSQLVVLPDDPPDAQWDFDPPAPDDPAVVFTHINGDVSLVSQCVSPVDNVSSCVVRQVVCVVVVHDDDPTADAADPQRAGLVLLLLLQVVLVVVVLHQVDRRSDLDPSQLSSQQVVCVVVVHPRPSDDHPVSSVVD

Mean predicted aligned error: 3.66 Å

pLDDT: mean 97.26, std 1.9, range [80.31, 98.81]

Nearest PDB structures (foldseek):
  7qvd-assembly1_AAA  TM=7.162E-01  e=2.685E-15  Pseudomonas aeruginosa
  5ao7-assembly1_A  TM=6.094E-01  e=1.033E-15  Pseudomonas aeruginosa
  5ao8-assembly1_A  TM=6.081E-01  e=6.571E-15  Pseudomonas aeruginosa
  4c2g-assembly1_A-2  TM=7.308E-01  e=2.584E-02  Bacillus subtilis subsp. subtilis str. 168
  4c2c-assembly1_A  TM=7.298E-01  e=2.912E-02  Bacillus subtilis subsp. subtilis str. 168